Protein 5O46 (pdb70)

B-factor: mean 41.02, std 18.55, range [14.25, 198.41]

Structure (mmCIF, N/CA/C/O backbone):
data_5O46
#
_entry.id   5O46
#
_cell.length_a   39.033
_cell.length_b   76.929
_cell.length_c   92.122
_cell.angle_alpha   90.00
_cell.angle_beta   90.00
_cell.angle_gamma   90.00
#
_symmetry.space_group_name_H-M   'P 21 21 21'
#
loop_
_entity.id
_entity.type
_entity.pdbx_description
1 polymer Iristatin
2 non-polymer GLYCEROL
3 water water
#
loop_
_atom_site.group_PDB
_atom_site.id
_atom_site.type_symbol
_atom_site.label_atom_id
_atom_site.label_alt_id
_atom_site.label_comp_id
_atom_site.label_asym_id
_atom_site.label_entity_id
_atom_site.label_seq_id
_atom_site.pdbx_PDB_ins_code
_atom_site.Cartn_x
_atom_site.Cartn_y
_atom_site.Cartn_z
_atom_site.occupancy
_atom_site.B_iso_or_equiv
_atom_site.auth_seq_id
_atom_site.auth_comp_id
_atom_site.auth_asym_id
_atom_site.auth_atom_id
_atom_site.pdbx_PDB_model_num
ATOM 1 N N . PHE A 1 3 ? 5.921 33.892 14.298 1.00 92.28 1 PHE B N 1
ATOM 2 C CA . PHE A 1 3 ? 5.672 35.382 14.229 1.00 103.52 1 PHE B CA 1
ATOM 3 C C . PHE A 1 3 ? 5.920 36.053 15.604 1.00 110.37 1 PHE B C 1
ATOM 4 O O . PHE A 1 3 ? 5.237 35.702 16.568 1.00 114.75 1 PHE B O 1
ATOM 12 N N . PRO A 1 4 ? 6.835 37.033 15.710 1.00 113.66 2 PRO B N 1
ATOM 13 C CA . PRO A 1 4 ? 7.475 37.718 14.565 1.00 113.62 2 PRO B CA 1
ATOM 14 C C . PRO A 1 4 ? 8.570 36.930 13.828 1.00 99.55 2 PRO B C 1
ATOM 15 O O . PRO A 1 4 ? 9.088 37.426 12.807 1.00 100.73 2 PRO B O 1
ATOM 19 N N . GLY A 1 5 ? 8.886 35.723 14.302 1.00 87.75 3 GLY B N 1
ATOM 20 C CA . GLY A 1 5 ? 9.697 34.790 13.550 1.00 75.88 3 GLY B CA 1
ATOM 21 C C . GLY A 1 5 ? 9.371 34.690 12.067 1.00 72.44 3 GLY B C 1
ATOM 22 O O . GLY A 1 5 ? 8.254 34.956 11.644 1.00 78.16 3 GLY B O 1
ATOM 23 N N . VAL A 1 6 ? 10.362 34.321 11.273 1.00 65.00 4 VAL B N 1
ATOM 24 C CA . VAL A 1 6 ? 10.134 34.095 9.868 1.00 61.92 4 VAL B CA 1
ATOM 25 C C . VAL A 1 6 ? 10.621 32.730 9.527 1.00 51.56 4 VAL B C 1
ATOM 26 O O . VAL A 1 6 ? 11.676 32.310 9.972 1.00 48.36 4 VAL B O 1
ATOM 30 N N . TRP A 1 7 ? 9.849 32.032 8.725 1.00 48.35 5 TRP B N 1
ATOM 31 C CA . TRP A 1 7 ? 10.276 30.759 8.215 1.00 41.04 5 TRP B CA 1
ATOM 32 C C . TRP A 1 7 ? 10.892 30.999 6.858 1.00 39.46 5 TRP B C 1
ATOM 33 O O . TRP A 1 7 ? 10.348 31.768 6.101 1.00 44.64 5 TRP B O 1
ATOM 44 N N . ARG A 1 8 ? 12.007 30.339 6.557 1.00 34.33 6 ARG B N 1
ATOM 45 C CA A ARG A 1 8 ? 12.603 30.401 5.233 0.50 33.63 6 ARG B CA 1
ATOM 46 C CA B ARG A 1 8 ? 12.657 30.405 5.240 0.50 33.70 6 ARG B CA 1
ATOM 47 C C . ARG A 1 8 ? 12.485 29.055 4.594 1.00 30.74 6 ARG B C 1
ATOM 48 O O . ARG A 1 8 ? 12.769 28.080 5.235 1.00 28.24 6 ARG B O 1
ATOM 63 N N . LYS A 1 9 ? 12.072 29.026 3.332 1.00 31.89 7 LYS B N 1
ATOM 64 C CA A LYS A 1 9 ? 11.859 27.782 2.591 0.50 31.63 7 LYS B CA 1
ATOM 65 C CA B LYS A 1 9 ? 11.852 27.755 2.672 0.50 31.68 7 LYS B CA 1
ATOM 66 C C . LYS A 1 9 ? 13.208 27.160 2.181 1.00 30.23 7 LYS B C 1
ATOM 67 O O . LYS A 1 9 ? 14.079 27.882 1.721 1.00 31.30 7 LYS B O 1
ATOM 78 N N . HIS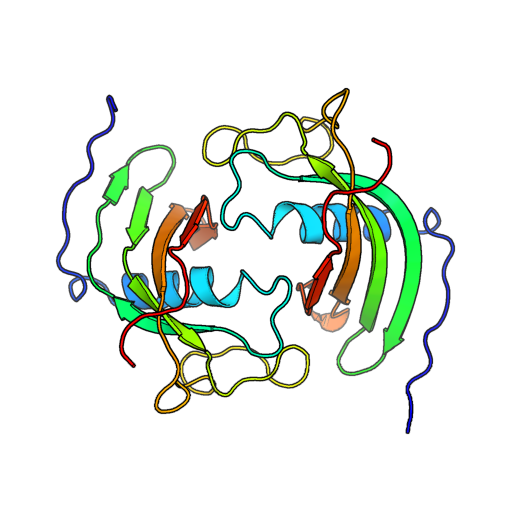 A 1 10 ? 13.358 25.850 2.284 1.00 29.16 8 HIS B N 1
ATOM 79 C CA . HIS A 1 10 ? 14.521 25.170 1.744 1.00 30.68 8 HIS B CA 1
ATOM 80 C C . HIS A 1 10 ? 14.101 24.033 0.868 1.00 33.64 8 HIS B C 1
ATOM 81 O O . HIS A 1 10 ? 13.100 23.387 1.089 1.00 35.52 8 HIS B O 1
ATOM 88 N N . HIS A 1 11 ? 14.933 23.747 -0.110 1.00 31.79 9 HIS B N 1
ATOM 89 C CA . HIS A 1 11 ? 14.692 22.636 -0.993 1.00 30.79 9 HIS B CA 1
ATOM 90 C C . HIS A 1 11 ? 14.916 21.375 -0.160 1.00 30.60 9 HIS B C 1
ATOM 91 O O . HIS A 1 11 ? 15.920 21.243 0.503 1.00 30.07 9 HIS B O 1
ATOM 98 N N . PRO A 1 12 ? 13.971 20.458 -0.177 1.00 31.67 10 PRO B N 1
ATOM 99 C CA . PRO A 1 12 ? 14.121 19.244 0.732 1.00 32.17 10 PRO B CA 1
ATOM 100 C C . PRO A 1 12 ? 15.350 18.345 0.464 1.00 32.65 10 PRO B C 1
ATOM 101 O O . PRO A 1 12 ? 15.716 17.565 1.330 1.00 33.32 10 PRO B O 1
ATOM 105 N N . ASP A 1 13 ? 16.008 18.478 -0.700 1.00 33.76 11 ASP B N 1
ATOM 106 C CA . ASP A 1 13 ? 17.246 17.757 -1.023 1.00 35.59 11 ASP B CA 1
ATOM 107 C C . ASP A 1 13 ? 18.538 18.526 -0.766 1.00 35.05 11 ASP B C 1
ATOM 108 O O . ASP A 1 13 ? 19.614 18.005 -1.026 1.00 36.32 11 ASP B O 1
ATOM 113 N N . VAL A 1 14 ? 18.441 19.766 -0.260 1.00 33.59 12 VAL B N 1
ATOM 114 C CA . VAL A 1 14 ? 19.641 20.529 0.159 1.00 35.25 12 VAL B CA 1
ATOM 115 C C . VAL A 1 14 ? 20.529 19.814 1.203 1.00 37.17 12 VAL B C 1
ATOM 116 O O . VAL A 1 14 ? 21.745 19.907 1.127 1.00 40.25 12 VAL B O 1
ATOM 120 N N . ASP A 1 15 ? 19.934 19.136 2.164 1.00 35.47 13 ASP B N 1
ATOM 121 C CA . ASP A 1 15 ? 20.645 18.596 3.311 1.00 37.25 13 ASP B CA 1
ATOM 122 C C . ASP A 1 15 ? 20.100 17.187 3.588 1.00 36.11 13 ASP B C 1
ATOM 123 O O . ASP A 1 15 ? 18.898 17.029 3.840 1.00 35.14 13 ASP B O 1
ATOM 128 N N . PRO A 1 16 ? 20.940 16.169 3.534 1.00 38.32 14 PRO B N 1
ATOM 129 C CA . PRO A 1 16 ? 20.422 14.839 3.896 1.00 38.05 14 PRO B CA 1
ATOM 130 C C . PRO A 1 16 ? 19.854 14.740 5.305 1.00 35.66 14 PRO B C 1
ATOM 131 O O . PRO A 1 16 ? 19.115 13.767 5.584 1.00 35.14 14 PRO B O 1
ATOM 135 N N . ARG A 1 17 ? 20.225 15.669 6.199 1.00 35.03 15 ARG B N 1
ATOM 136 C CA . ARG A 1 17 ? 19.730 15.643 7.577 1.00 34.08 15 ARG B CA 1
ATOM 137 C C . ARG A 1 17 ? 18.251 15.862 7.657 1.00 31.55 15 ARG B C 1
ATOM 138 O O . ARG A 1 17 ? 17.586 15.420 8.620 1.00 31.06 15 ARG B O 1
ATOM 146 N N . TYR A 1 18 ? 17.684 16.587 6.694 1.00 30.06 16 TYR B N 1
ATOM 147 C CA . TYR A 1 18 ? 16.244 16.851 6.776 1.00 29.14 16 TYR B CA 1
ATOM 148 C C . TYR A 1 18 ? 15.453 15.529 6.799 1.00 29.12 16 TYR B C 1
ATOM 149 O O . TYR A 1 18 ? 14.455 15.398 7.543 1.00 28.67 16 TYR B O 1
ATOM 158 N N . LYS A 1 19 ? 15.845 14.593 5.948 1.00 30.02 17 LYS B N 1
ATOM 159 C CA . LYS A 1 19 ? 15.216 13.267 5.970 1.00 32.88 17 LYS B CA 1
ATOM 160 C C . LYS A 1 19 ? 15.546 12.449 7.224 1.00 32.98 17 LYS B C 1
ATOM 161 O O . LYS A 1 19 ? 14.683 11.739 7.701 1.00 33.43 17 LYS B O 1
ATOM 167 N N . GLU A 1 20 ? 16.768 12.587 7.755 1.00 31.87 18 GLU B N 1
ATOM 168 C CA . GLU A 1 20 ? 17.114 11.934 9.021 1.00 32.80 18 GLU B CA 1
ATOM 169 C C . GLU A 1 20 ? 16.226 12.509 10.120 1.00 30.44 18 GLU B C 1
ATOM 170 O O . GLU A 1 20 ? 15.740 11.779 10.950 1.00 29.47 18 GLU B O 1
ATOM 176 N N . TRP A 1 21 ? 16.068 13.828 10.135 1.00 29.85 19 TRP B N 1
ATOM 177 C CA . TRP A 1 21 ? 15.186 14.463 11.105 1.00 28.57 19 TRP B CA 1
ATOM 178 C C . TRP A 1 21 ? 13.707 14.012 10.959 1.00 26.32 19 TRP B C 1
ATOM 179 O O . TRP A 1 21 ? 13.028 13.855 11.973 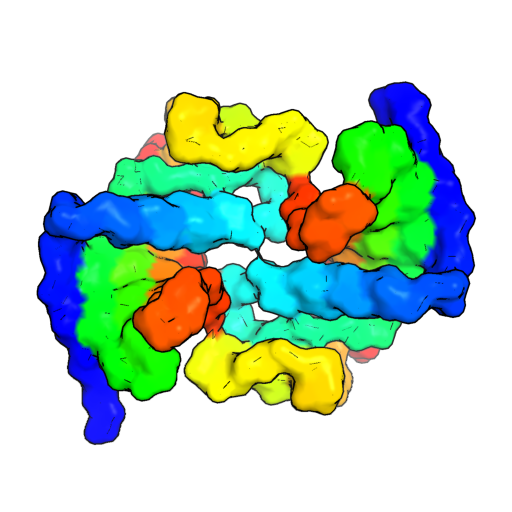1.00 25.23 19 TRP B O 1
ATOM 190 N N . ALA A 1 22 ? 13.243 13.791 9.726 1.00 25.77 20 ALA B N 1
ATOM 191 C CA . ALA A 1 22 ? 11.893 13.327 9.467 1.00 24.66 20 ALA B CA 1
ATOM 192 C C . ALA A 1 22 ? 11.686 11.937 10.062 1.00 24.39 20 ALA B C 1
ATOM 193 O O . ALA A 1 22 ? 10.697 11.717 10.763 1.00 23.59 20 ALA B O 1
ATOM 195 N N . HIS A 1 23 ? 12.616 11.048 9.781 1.00 25.00 21 HIS B N 1
ATOM 196 C CA . HIS A 1 23 ? 12.598 9.683 10.339 1.00 25.82 21 HIS B CA 1
ATOM 197 C C . HIS A 1 23 ? 12.639 9.702 11.894 1.00 26.24 21 HIS B C 1
ATOM 198 O O . HIS A 1 23 ? 11.903 8.979 12.508 1.00 25.46 21 HIS B O 1
ATOM 205 N N . PHE A 1 24 ? 13.454 10.582 12.480 1.00 27.38 22 PHE B N 1
ATOM 206 C CA . PHE A 1 24 ? 13.503 10.768 13.919 1.00 28.60 22 PHE B CA 1
ATOM 207 C C . PHE A 1 24 ? 12.109 11.131 14.459 1.00 27.40 22 PHE B C 1
ATOM 208 O O . PHE A 1 24 ? 11.615 10.494 15.401 1.00 26.64 22 PHE B O 1
ATOM 216 N N . ALA A 1 25 ? 11.507 12.157 13.857 1.00 25.87 23 ALA B N 1
ATOM 217 C CA . ALA A 1 25 ? 10.211 12.645 14.323 1.00 25.71 23 ALA B CA 1
ATOM 218 C C . ALA A 1 25 ? 9.126 11.588 14.187 1.00 24.90 23 ALA B C 1
ATOM 219 O O . ALA A 1 25 ? 8.373 11.288 15.149 1.00 26.38 23 ALA B O 1
ATOM 221 N N . ILE A 1 26 ? 9.078 10.957 13.027 1.00 23.76 24 ILE B N 1
ATOM 222 C CA . ILE A 1 26 ? 8.024 9.996 12.739 1.00 23.34 24 ILE B CA 1
ATOM 223 C C . ILE A 1 26 ? 8.132 8.779 13.642 1.00 23.33 24 ILE B C 1
ATOM 224 O O . ILE A 1 26 ? 7.118 8.332 14.252 1.00 24.22 24 ILE B O 1
ATOM 229 N N . SER A 1 27 ? 9.350 8.257 13.770 1.00 23.70 25 SER B N 1
ATOM 230 C CA . SER A 1 27 ? 9.593 7.059 14.551 1.00 24.34 25 SER B CA 1
ATOM 231 C C . SER A 1 27 ? 9.435 7.278 16.063 1.00 25.23 25 SER B C 1
ATOM 232 O O . SER A 1 27 ? 9.154 6.337 16.777 1.00 25.82 25 SER B O 1
ATOM 235 N N . SER A 1 28 ? 9.563 8.506 16.537 1.00 24.99 26 SER B N 1
ATOM 236 C CA . SER A 1 28 ? 9.414 8.789 17.985 1.00 25.24 26 SER B CA 1
ATOM 237 C C . SER A 1 28 ? 7.982 8.690 18.496 1.00 24.33 26 SER B C 1
ATOM 238 O O . SER A 1 28 ? 7.784 8.539 19.684 1.00 23.88 26 SER B O 1
ATOM 241 N N . GLN A 1 29 ? 6.981 8.813 17.595 1.00 23.71 27 GLN B N 1
ATOM 242 C CA . GLN A 1 29 ? 5.564 8.902 18.012 1.00 23.95 27 GLN B CA 1
ATOM 243 C C . GLN A 1 29 ? 4.979 7.505 17.764 1.00 24.56 27 GLN B C 1
ATOM 244 O O . GLN A 1 29 ? 4.692 7.117 16.610 1.00 23.71 27 GLN B O 1
ATOM 250 N N . VAL A 1 30 ? 4.886 6.781 18.884 1.00 24.60 28 VAL B N 1
ATOM 251 C CA . VAL A 1 30 ? 4.564 5.351 18.898 1.00 25.69 28 VAL B CA 1
ATOM 252 C C . VAL A 1 30 ? 3.204 5.084 19.498 1.00 26.55 28 VAL B C 1
ATOM 253 O O . VAL A 1 30 ? 2.760 3.961 19.409 1.00 28.26 28 VAL B O 1
ATOM 257 N N . GLU A 1 31 ? 2.531 6.124 20.038 1.00 27.50 29 GLU B N 1
ATOM 258 C CA . GLU A 1 31 ? 1.329 5.950 20.809 1.00 29.88 29 GLU B CA 1
ATOM 259 C C . GLU A 1 31 ? 0.253 5.202 20.017 1.00 29.97 29 GLU B C 1
ATOM 260 O O . GLU A 1 31 ? -0.110 5.614 18.889 1.00 29.46 29 GLU B O 1
ATOM 266 N N . ASN A 1 32 ? -0.285 4.161 20.632 1.00 30.90 30 ASN B N 1
ATOM 267 C CA . ASN A 1 32 ? -1.442 3.412 20.080 1.00 32.89 30 ASN B CA 1
ATOM 268 C C . ASN A 1 32 ? -1.231 2.843 18.655 1.00 32.67 30 ASN B C 1
ATOM 269 O O . ASN A 1 32 ? -2.161 2.693 17.879 1.00 35.40 30 ASN B O 1
ATOM 274 N N . ARG A 1 33 ? -0.017 2.476 18.318 1.00 30.12 31 ARG B N 1
ATOM 275 C CA . ARG A 1 33 ? 0.272 1.885 17.006 1.00 29.31 31 ARG B CA 1
ATOM 276 C C . ARG A 1 33 ? 0.740 0.467 17.266 1.00 29.60 31 ARG B C 1
ATOM 277 O O . ARG A 1 33 ? 1.315 0.225 18.341 1.00 29.59 31 ARG B O 1
ATOM 285 N N . THR A 1 34 ? 0.529 -0.439 16.301 1.00 28.95 32 THR B N 1
ATOM 286 C CA . THR A 1 34 ? 1.188 -1.743 16.321 1.00 29.68 32 THR B CA 1
ATOM 287 C C . THR A 1 34 ? 2.527 -1.679 15.574 1.00 28.45 32 THR B C 1
ATOM 288 O O . THR A 1 34 ? 3.475 -2.274 16.027 1.00 29.26 32 THR B O 1
ATOM 292 N N . ASN A 1 35 ? 2.605 -0.887 14.481 1.00 27.05 33 ASN B N 1
ATOM 293 C CA . ASN A 1 35 ? 3.802 -0.725 13.660 1.00 25.39 33 ASN B CA 1
ATOM 294 C C . ASN A 1 35 ? 4.269 0.699 13.688 1.00 24.24 33 ASN B C 1
ATOM 295 O O . ASN A 1 35 ? 3.434 1.648 13.793 1.00 23.56 33 ASN B O 1
ATOM 300 N N . PHE A 1 36 ? 5.581 0.883 13.582 1.00 23.62 34 PHE B N 1
ATOM 301 C CA . PHE A 1 36 ? 6.088 2.223 13.422 1.00 23.80 34 PHE B CA 1
ATOM 302 C C . PHE A 1 36 ? 5.508 2.776 12.123 1.00 23.16 34 PHE B C 1
ATOM 303 O O . PHE A 1 36 ? 5.392 2.052 11.132 1.00 23.59 34 PHE B O 1
ATOM 311 N N . ASP A 1 37 ? 5.272 4.069 12.094 1.00 22.52 35 ASP B N 1
ATOM 312 C CA . ASP A 1 37 ? 5.183 4.782 10.866 1.00 22.49 35 ASP B CA 1
ATOM 313 C C . ASP A 1 37 ? 6.584 5.047 10.285 1.00 22.94 35 ASP B C 1
ATOM 314 O O . ASP A 1 37 ? 7.619 4.949 10.993 1.00 22.67 35 ASP B O 1
ATOM 319 N N . THR A 1 38 ? 6.614 5.407 8.991 1.00 23.56 36 THR B N 1
ATOM 320 C CA . THR A 1 38 ? 7.854 5.822 8.321 1.00 23.67 36 THR B CA 1
ATOM 321 C C . THR A 1 38 ? 7.554 6.929 7.319 1.00 24.10 36 THR B C 1
ATOM 322 O O . THR A 1 38 ? 6.382 7.301 7.116 1.00 24.18 36 THR B O 1
ATOM 326 N N . LEU A 1 39 ? 8.626 7.510 6.758 1.00 23.71 37 LEU B N 1
ATOM 327 C CA . LEU A 1 39 ? 8.511 8.622 5.853 1.00 23.80 37 LEU B CA 1
ATOM 328 C C . LEU A 1 39 ? 8.100 8.105 4.492 1.00 24.68 37 LEU B C 1
ATOM 329 O O . LEU A 1 39 ? 8.791 7.225 3.909 1.00 25.55 37 LEU B O 1
ATOM 334 N N . MET A 1 40 ? 7.017 8.621 3.955 1.00 24.56 38 MET B N 1
ATOM 335 C CA . MET A 1 40 ? 6.690 8.343 2.566 1.00 26.65 38 MET B CA 1
ATOM 336 C C . MET A 1 40 ? 7.326 9.391 1.666 1.00 27.51 38 MET B C 1
ATOM 337 O O . MET A 1 40 ? 7.994 9.042 0.721 1.00 27.31 38 MET B O 1
ATOM 342 N N . THR A 1 41 ? 7.072 10.678 1.914 1.00 24.86 39 THR B N 1
ATOM 343 C CA . THR A 1 41 ? 7.621 11.735 1.099 1.00 26.47 39 THR B CA 1
ATOM 344 C C . THR A 1 41 ? 7.860 12.945 1.950 1.00 24.94 39 THR B C 1
ATOM 345 O O . THR A 1 41 ? 6.936 13.362 2.661 1.00 24.33 39 THR B O 1
ATOM 349 N N . LEU A 1 42 ? 9.067 13.526 1.901 1.00 24.93 40 LEU B N 1
ATOM 350 C CA . LEU A 1 42 ? 9.309 14.799 2.520 1.00 24.95 40 LEU B CA 1
ATOM 351 C C . LEU A 1 42 ? 8.901 15.872 1.535 1.00 26.33 40 LEU B C 1
ATOM 352 O O . LEU A 1 42 ? 9.526 16.021 0.492 1.00 26.93 40 LEU B O 1
ATOM 357 N N . ILE A 1 43 ? 7.839 16.595 1.845 1.00 25.78 41 ILE B N 1
ATOM 358 C CA . ILE A 1 43 ? 7.253 17.544 0.918 1.00 27.73 41 ILE B CA 1
ATOM 359 C C . ILE A 1 43 ? 7.954 18.910 0.962 1.00 27.95 41 ILE B C 1
ATOM 360 O O . ILE A 1 43 ? 8.247 19.563 -0.124 1.00 32.46 41 ILE B O 1
ATOM 365 N N . SER A 1 44 ? 8.191 19.412 2.146 1.00 26.08 42 SER B N 1
ATOM 366 C CA . SER A 1 44 ? 8.786 20.733 2.257 1.00 27.24 42 SER B CA 1
ATOM 367 C C . SER A 1 44 ? 9.523 20.872 3.558 1.00 25.82 42 SER B C 1
ATOM 368 O O . SER A 1 44 ? 9.254 20.114 4.524 1.00 23.98 42 SER B O 1
ATOM 371 N N . VAL A 1 45 ? 10.399 21.875 3.594 1.00 25.77 43 VAL B N 1
ATOM 372 C CA . VAL A 1 45 ? 11.254 22.170 4.729 1.00 25.83 43 VAL B CA 1
ATOM 373 C C . VAL A 1 45 ? 11.411 23.656 4.866 1.00 26.49 43 VAL B C 1
ATOM 374 O O . VAL A 1 45 ? 11.640 24.357 3.870 1.00 27.46 43 VAL B O 1
ATOM 378 N N . GLU A 1 46 ? 11.184 24.142 6.072 1.00 25.85 44 GLU B N 1
ATOM 379 C CA A GLU A 1 46 ? 11.308 25.552 6.375 0.50 27.17 44 GLU B CA 1
ATOM 380 C CA B GLU A 1 46 ? 11.306 25.549 6.374 0.50 27.13 44 GLU B CA 1
ATOM 381 C C . GLU A 1 46 ? 12.148 25.638 7.627 1.00 27.21 44 GLU B C 1
ATOM 382 O O . GLU A 1 46 ? 12.127 24.728 8.440 1.00 26.16 44 GLU B O 1
ATOM 393 N N . SER A 1 47 ? 12.897 26.723 7.775 1.00 28.25 45 SER B N 1
ATOM 394 C CA . SER A 1 47 ? 13.690 26.876 8.945 1.00 28.61 45 SER B CA 1
ATOM 395 C C . SER A 1 47 ? 13.575 28.267 9.552 1.00 30.48 45 SER B C 1
ATOM 396 O O . SER A 1 47 ? 13.234 29.254 8.882 1.00 30.36 45 SER B O 1
ATOM 399 N N . GLN A 1 48 ? 13.909 28.321 10.825 1.00 31.30 46 GLN B N 1
ATOM 400 C CA . GLN A 1 48 ? 13.875 29.542 11.576 1.00 34.12 46 GLN B CA 1
ATOM 401 C C . GLN A 1 48 ? 14.892 29.465 12.714 1.00 34.29 46 GLN B C 1
ATOM 402 O O . GLN A 1 48 ? 14.943 28.488 13.443 1.00 33.68 46 GLN B O 1
ATOM 408 N N . VAL A 1 49 ? 15.668 30.510 12.880 1.00 36.03 47 VAL B N 1
ATOM 409 C CA . VAL A 1 49 ? 16.642 30.560 13.963 1.00 38.19 47 VAL B CA 1
ATOM 410 C C . VAL A 1 49 ? 15.970 31.143 15.208 1.00 40.44 47 VAL B C 1
ATOM 411 O O . VAL A 1 49 ? 15.462 32.251 15.145 1.00 40.41 47 VAL B O 1
ATOM 415 N N . ILE A 1 50 ? 16.031 30.394 16.320 1.00 42.27 48 ILE B N 1
ATOM 416 C CA . ILE A 1 50 ? 15.798 30.919 17.675 1.00 47.03 48 ILE B CA 1
ATOM 417 C C . ILE A 1 50 ? 16.975 30.518 18.631 1.00 48.71 48 ILE B C 1
ATOM 418 O O . ILE A 1 50 ? 18.066 31.100 18.580 1.00 50.18 48 ILE B O 1
ATOM 423 N N . ALA A 1 51 ? 16.768 29.527 19.488 1.00 50.28 49 ALA B N 1
ATOM 424 C CA . ALA A 1 51 ? 17.854 28.887 20.220 1.00 51.25 49 ALA B CA 1
ATOM 425 C C . ALA A 1 51 ? 18.046 27.575 19.455 1.00 47.81 49 ALA B C 1
ATOM 426 O O . ALA A 1 51 ? 17.211 26.631 19.536 1.00 48.80 49 ALA B O 1
ATOM 428 N N . GLY A 1 52 ? 19.142 27.538 18.705 1.00 44.96 50 GLY B N 1
ATOM 429 C CA . GLY A 1 52 ? 19.352 26.551 17.680 1.00 41.92 50 GLY B CA 1
ATOM 430 C C . GLY A 1 52 ? 18.480 26.914 16.496 1.00 38.62 50 GLY B C 1
ATOM 431 O O . GLY A 1 52 ? 18.036 28.078 16.367 1.00 38.25 50 GLY B O 1
ATOM 432 N N . VAL A 1 53 ? 18.283 25.939 15.618 1.00 35.88 51 VAL B N 1
ATOM 433 C CA . VAL A 1 53 ? 17.529 26.106 14.415 1.00 34.06 51 VAL B CA 1
ATOM 434 C C . VAL A 1 53 ? 16.293 25.195 14.503 1.00 33.01 51 VAL B C 1
ATOM 435 O O . VAL A 1 53 ? 16.428 24.012 14.752 1.00 33.65 51 VAL B O 1
ATOM 439 N N . ASP A 1 54 ? 15.109 25.758 14.314 1.00 32.05 52 ASP B N 1
ATOM 440 C CA . ASP A 1 54 ? 13.887 25.001 14.160 1.00 31.14 52 ASP B CA 1
ATOM 441 C C . ASP A 1 54 ? 13.654 24.626 12.700 1.00 29.47 52 ASP B C 1
ATOM 442 O O . ASP A 1 54 ? 13.711 25.496 11.851 1.00 28.70 52 ASP B O 1
ATOM 447 N N . TYR A 1 55 ? 13.456 23.325 12.396 1.00 28.66 53 TYR B N 1
ATOM 448 C CA . TYR A 1 55 ? 13.137 22.866 11.063 1.00 28.29 53 TYR B CA 1
ATOM 449 C C . TYR A 1 55 ? 11.683 22.380 11.044 1.00 28.01 53 TYR B C 1
ATOM 450 O O . TYR A 1 55 ? 11.295 21.544 11.872 1.00 27.49 53 TYR B O 1
ATOM 459 N N . LYS A 1 56 ? 10.864 22.957 10.169 1.00 27.36 54 LYS B N 1
ATOM 460 C CA . LYS A 1 56 ? 9.483 22.550 10.001 1.00 27.65 54 LYS B CA 1
ATOM 461 C C . LYS A 1 56 ? 9.409 21.669 8.774 1.00 26.33 54 LYS B C 1
ATOM 462 O O . LYS A 1 56 ? 9.629 22.129 7.670 1.00 25.24 54 LYS B O 1
ATOM 468 N N . LEU A 1 57 ? 9.061 20.400 9.002 1.00 24.29 55 LEU B N 1
ATOM 469 C CA . LEU A 1 57 ? 9.084 19.353 8.037 1.00 24.27 55 LEU B CA 1
ATOM 470 C C . LEU A 1 57 ? 7.642 18.923 7.752 1.00 24.28 55 LEU B C 1
ATOM 471 O O . LEU A 1 57 ? 6.948 18.521 8.660 1.00 23.91 55 LEU B O 1
ATOM 476 N N . LYS A 1 58 ? 7.194 19.091 6.521 1.00 24.83 56 LYS B N 1
ATOM 477 C CA A LYS A 1 58 ? 5.843 18.650 6.116 0.50 25.28 56 LYS B CA 1
ATOM 478 C CA B LYS A 1 58 ? 5.854 18.687 6.084 0.50 25.10 56 LYS B CA 1
ATOM 479 C C . LYS A 1 58 ? 6.036 17.408 5.267 1.00 24.99 56 LYS B C 1
ATOM 480 O O . LYS A 1 58 ? 6.874 17.394 4.313 1.00 25.81 56 LYS B O 1
ATOM 491 N N . MET A 1 59 ? 5.307 16.352 5.638 1.00 24.28 57 MET B N 1
ATOM 492 C CA . MET A 1 59 ? 5.558 15.033 5.169 1.00 24.53 57 MET B CA 1
ATOM 493 C C . MET A 1 59 ? 4.333 14.221 4.954 1.00 23.61 57 MET B C 1
ATOM 494 O O . MET A 1 59 ? 3.391 14.362 5.702 1.00 24.77 57 MET B O 1
ATOM 499 N N . LYS A 1 60 ? 4.386 13.317 3.994 1.00 23.30 58 LYS B N 1
ATOM 500 C CA . LYS A 1 60 ? 3.508 12.183 3.919 1.00 23.97 58 LYS B CA 1
ATOM 501 C C . LYS A 1 60 ? 4.105 11.062 4.773 1.00 22.74 58 LYS B C 1
ATOM 502 O O . LYS A 1 60 ? 5.280 10.724 4.650 1.00 21.94 58 LYS B O 1
ATOM 508 N N . VAL A 1 61 ? 3.284 10.522 5.643 1.00 22.86 59 VAL B N 1
ATOM 509 C CA . VAL A 1 61 ? 3.647 9.547 6.662 1.00 22.54 59 VAL B CA 1
ATOM 510 C C . VAL A 1 61 ? 2.692 8.364 6.555 1.00 21.78 59 VAL B C 1
ATOM 511 O O . VAL A 1 61 ? 1.483 8.521 6.393 1.00 22.37 59 VAL B O 1
ATOM 515 N N . ALA A 1 62 ? 3.232 7.162 6.626 1.00 21.85 60 ALA B N 1
ATOM 516 C CA . ALA A 1 62 ? 2.366 5.982 6.570 1.00 21.48 60 ALA B CA 1
ATOM 517 C C . ALA A 1 62 ? 3.026 4.852 7.290 1.00 22.26 60 ALA B C 1
ATOM 518 O O . ALA A 1 62 ? 4.187 4.929 7.636 1.00 22.27 60 ALA B O 1
ATOM 520 N N . GLU A 1 63 ? 2.276 3.768 7.476 1.00 22.97 61 GLU B N 1
ATOM 521 C CA . GLU A 1 63 ? 2.697 2.606 8.262 1.00 23.71 61 GLU B CA 1
ATOM 522 C C . GLU A 1 63 ? 3.875 1.837 7.608 1.00 24.00 61 GLU B C 1
ATOM 523 O O . GLU A 1 63 ? 3.846 1.565 6.425 1.00 24.26 61 GLU B O 1
ATOM 529 N N . SER A 1 64 ? 4.875 1.510 8.387 1.00 30.18 62 SER B N 1
ATOM 530 C CA . SER A 1 64 ? 5.994 0.720 7.938 1.00 30.66 62 SER B CA 1
ATOM 531 C C . SER A 1 64 ? 5.728 -0.767 8.224 1.00 30.87 62 SER B C 1
ATOM 532 O O . SER A 1 64 ? 4.778 -1.157 8.923 1.00 30.49 62 SER B O 1
ATOM 535 N N . THR A 1 65 ? 6.642 -1.554 7.748 1.00 32.35 63 THR B N 1
ATOM 536 C CA . THR A 1 65 ? 6.634 -3.002 7.998 1.00 33.64 63 THR B CA 1
ATOM 537 C C . THR A 1 65 ? 7.214 -3.359 9.383 1.00 33.34 63 THR B C 1
ATOM 538 O O . THR A 1 65 ? 7.344 -4.537 9.693 1.00 34.32 63 THR B O 1
ATOM 542 N N . CYS A 1 66 ? 7.633 -2.369 10.190 1.00 32.39 64 CYS B N 1
ATOM 543 C CA . CYS A 1 66 ? 8.320 -2.667 11.437 1.00 33.27 64 CYS B CA 1
ATOM 544 C C . CYS A 1 66 ? 7.289 -2.675 12.594 1.00 32.09 64 CYS B C 1
ATOM 545 O O . CYS A 1 66 ? 6.539 -1.720 12.778 1.00 30.75 64 CYS B O 1
ATOM 548 N N . VAL A 1 67 ? 7.307 -3.754 13.386 1.00 32.67 65 VAL B N 1
ATOM 549 C CA . VAL A 1 67 ? 6.381 -3.948 14.509 1.00 32.76 65 VAL B CA 1
ATOM 550 C C . VAL A 1 67 ? 6.971 -3.426 15.816 1.00 33.73 65 VAL B C 1
ATOM 551 O O . VAL A 1 67 ? 7.982 -3.923 16.278 1.00 35.24 65 VAL B O 1
ATOM 555 N N . ILE A 1 68 ? 6.278 -2.501 16.475 1.00 33.52 66 ILE B N 1
ATOM 556 C CA . ILE A 1 68 ? 6.739 -1.937 17.719 1.00 35.38 66 ILE B CA 1
ATOM 557 C C . ILE A 1 68 ? 6.923 -3.052 18.778 1.00 38.33 66 ILE B C 1
ATOM 558 O O . ILE A 1 68 ? 6.054 -3.904 18.956 1.00 38.40 66 ILE B O 1
ATOM 563 N N . GLY A 1 69 ? 8.112 -3.072 19.379 1.00 40.63 67 GLY B N 1
ATOM 564 C CA . GLY A 1 69 ? 8.473 -4.030 20.373 1.00 44.01 67 GLY B CA 1
ATOM 565 C C . GLY A 1 69 ? 9.075 -5.301 19.834 1.00 45.10 67 GLY B C 1
ATOM 566 O O . GLY A 1 69 ? 9.480 -6.147 20.602 1.00 48.00 67 GLY B O 1
ATOM 567 N N . VAL A 1 70 ? 9.119 -5.443 18.527 1.00 43.41 68 VAL B N 1
ATOM 568 C CA . VAL A 1 70 ? 9.810 -6.544 17.890 1.00 45.02 68 VAL B CA 1
ATOM 569 C C . VAL A 1 70 ? 11.033 -6.073 17.133 1.00 44.78 68 VAL B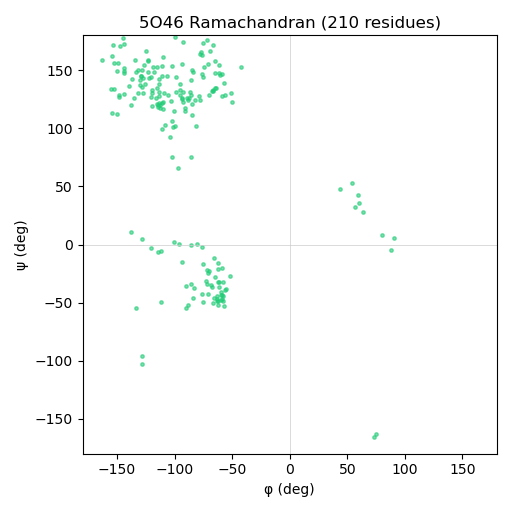 C 1
ATOM 570 O O . VAL A 1 70 ? 12.095 -6.644 17.273 1.00 46.91 68 VAL B O 1
ATOM 574 N N . ASP A 1 71 ? 10.847 -5.046 16.321 1.00 42.23 69 ASP B N 1
ATOM 575 C CA . ASP A 1 71 ? 11.871 -4.534 15.426 1.00 42.12 69 ASP B CA 1
ATOM 576 C C . ASP A 1 71 ? 12.324 -3.188 15.975 1.00 41.60 69 ASP B C 1
ATOM 577 O O . ASP A 1 71 ? 11.473 -2.370 16.399 1.00 40.36 69 ASP B O 1
ATOM 582 N N A SER A 1 72 ? 13.631 -2.941 15.960 0.50 42.65 70 SER B N 1
ATOM 583 N N B SER A 1 72 ? 13.628 -2.922 15.994 0.50 42.83 70 SER B N 1
ATOM 584 C CA A SER A 1 72 ? 14.132 -1.579 16.204 0.50 42.14 70 SER B CA 1
ATOM 585 C CA B SER A 1 72 ? 14.079 -1.545 16.295 0.50 42.38 70 SER B CA 1
ATOM 586 C C A SER A 1 72 ? 13.842 -0.740 14.967 0.50 39.51 70 SER B C 1
ATOM 587 C C B SER A 1 72 ? 13.999 -0.726 15.009 0.50 39.89 70 SER B C 1
ATOM 588 O O A SER A 1 72 ? 13.730 -1.272 13.856 0.50 38.72 70 SER B O 1
ATOM 589 O O B SER A 1 72 ? 14.240 -1.264 13.909 0.50 39.62 70 SER B O 1
ATOM 594 N N . TYR A 1 73 ? 13.676 0.563 15.146 1.00 38.48 71 TYR B N 1
ATOM 595 C CA . TYR A 1 73 ? 13.449 1.420 13.987 1.00 36.64 71 TYR B CA 1
ATOM 596 C C . TYR A 1 73 ? 14.731 1.810 13.280 1.00 37.84 71 TYR B C 1
ATOM 597 O O . TYR A 1 73 ? 15.647 2.314 13.906 1.00 38.86 71 TYR B O 1
ATOM 606 N N . SER A 1 74 ? 14.764 1.587 11.971 1.00 38.30 72 SER B N 1
ATOM 607 C CA . SER A 1 74 ? 15.764 2.183 11.083 1.00 39.88 72 SER B CA 1
ATOM 608 C C . SER A 1 74 ? 15.101 2.489 9.766 1.00 39.70 72 SER B C 1
ATOM 609 O O . SER A 1 74 ? 14.159 1.801 9.362 1.00 38.91 72 SER B O 1
ATOM 612 N N . LYS A 1 75 ? 15.561 3.557 9.103 1.00 35.89 73 LYS B N 1
ATOM 613 C CA A LYS A 1 75 ? 15.079 3.884 7.749 0.50 37.22 73 LYS B CA 1
ATOM 614 C CA B LYS A 1 75 ? 15.114 3.899 7.733 0.50 37.18 73 LYS B CA 1
ATOM 615 C C . LYS A 1 75 ? 15.290 2.711 6.759 1.00 40.52 73 LYS B C 1
ATOM 616 O O . LYS A 1 75 ? 14.411 2.415 5.950 1.00 40.74 73 LYS B O 1
ATOM 627 N N . GLU A 1 76 ? 16.393 2.007 6.888 1.00 44.57 74 GLU B N 1
ATOM 628 C CA . GLU A 1 76 ? 16.721 0.881 6.007 1.00 50.21 74 GLU B CA 1
ATOM 629 C C . GLU A 1 76 ? 15.813 -0.351 6.265 1.00 47.73 74 GLU B C 1
ATOM 630 O O . GLU A 1 76 ? 15.369 -1.014 5.334 1.00 50.94 74 GLU B O 1
ATOM 636 N N . ARG A 1 77 ? 15.556 -0.670 7.519 1.00 43.76 75 ARG B N 1
ATOM 637 C CA . ARG A 1 77 ? 14.678 -1.803 7.846 1.00 43.63 75 ARG B CA 1
ATOM 638 C C . ARG A 1 77 ? 13.169 -1.565 7.669 1.00 38.50 75 ARG B C 1
ATOM 639 O O . ARG A 1 77 ? 12.433 -2.453 7.216 1.00 38.76 75 ARG B O 1
ATOM 647 N N . CYS A 1 78 ? 12.733 -0.387 8.103 1.00 34.42 76 CYS B N 1
ATOM 648 C CA . CYS A 1 78 ? 11.348 -0.046 8.233 1.00 32.34 76 CYS B CA 1
ATOM 649 C C . CYS A 1 78 ? 10.803 0.720 7.044 1.00 32.73 76 CYS B C 1
ATOM 650 O O . CYS A 1 78 ? 10.365 1.901 7.142 1.00 32.31 76 CYS B O 1
ATOM 653 N N . TYR A 1 79 ? 10.785 0.014 5.924 1.00 29.99 77 TYR B N 1
ATOM 654 C CA . TYR A 1 79 ? 10.141 0.497 4.701 1.00 29.94 77 TYR B CA 1
ATOM 655 C C . TYR A 1 79 ? 8.614 0.376 4.764 1.00 29.04 77 TYR B C 1
ATOM 656 O O . TYR A 1 79 ? 8.080 -0.376 5.598 1.00 28.94 77 TYR B O 1
ATOM 665 N N . LEU A 1 80 ? 7.964 1.120 3.857 1.00 28.75 78 LEU B N 1
ATOM 666 C CA . LEU A 1 80 ? 6.531 1.255 3.780 1.00 28.45 78 LEU B CA 1
ATOM 667 C C . LEU A 1 80 ? 5.853 -0.065 3.538 1.00 29.93 78 LEU B C 1
ATOM 668 O O . LEU A 1 80 ? 6.381 -0.909 2.812 1.00 30.08 78 LEU B O 1
ATOM 673 N N . LYS A 1 81 ? 4.661 -0.201 4.118 1.00 30.01 79 LYS B N 1
ATOM 674 C CA . LYS A 1 81 ? 3.739 -1.220 3.654 1.00 31.94 79 LYS B CA 1
ATOM 675 C C . LYS A 1 81 ? 3.152 -0.748 2.337 1.00 32.36 79 LYS B C 1
ATOM 676 O O . LYS A 1 81 ? 2.996 0.452 2.106 1.00 30.99 79 LYS B O 1
ATOM 682 N N . VAL A 1 82 ? 2.759 -1.701 1.517 1.00 34.45 80 VAL B N 1
ATOM 683 C CA . VAL A 1 82 ? 2.024 -1.443 0.287 1.00 35.93 80 VAL B CA 1
ATOM 684 C C . VAL A 1 82 ? 0.565 -1.099 0.557 1.00 36.46 80 VAL B C 1
ATOM 685 O O . VAL A 1 82 ? -0.036 -1.720 1.433 1.00 37.04 80 VAL B O 1
ATOM 689 N N . ASN A 1 83 ? 0.035 -0.171 -0.269 1.00 36.55 81 ASN B N 1
ATOM 690 C CA A ASN A 1 83 ? -1.359 0.314 -0.287 0.50 37.43 81 ASN B CA 1
ATOM 691 C CA B ASN A 1 83 ? -1.407 0.247 -0.286 0.50 37.29 81 ASN B CA 1
ATOM 692 C C . ASN A 1 83 ? -2.022 0.593 1.100 1.00 36.23 81 ASN B C 1
ATOM 693 O O . ASN A 1 83 ? -3.201 0.301 1.359 1.00 38.14 81 ASN B O 1
ATOM 702 N N . VAL A 1 84 ? -1.256 1.210 1.982 1.00 33.23 82 VAL B N 1
ATOM 703 C CA . VAL A 1 84 ? -1.838 1.679 3.251 1.00 31.89 82 VAL B CA 1
ATOM 704 C C . VAL A 1 84 ? -2.038 3.197 3.054 1.00 30.52 82 VAL B C 1
ATOM 705 O O . VAL A 1 84 ? -1.336 3.779 2.225 1.00 28.96 82 VAL B O 1
ATOM 709 N N . PRO A 1 85 ? -2.999 3.795 3.771 1.00 30.41 83 PRO B N 1
ATOM 710 C CA . PRO A 1 85 ? -3.244 5.262 3.648 1.00 29.36 83 PRO B CA 1
ATOM 711 C C . PRO A 1 85 ? -2.154 6.066 4.255 1.00 27.35 83 PRO B C 1
ATOM 712 O O . PRO A 1 85 ? -1.482 5.590 5.144 1.00 26.25 83 PRO B O 1
ATOM 716 N N . TYR A 1 86 ? -1.970 7.300 3.807 1.00 26.53 84 TYR B N 1
ATOM 717 C CA . TYR A 1 86 ? -1.031 8.212 4.433 1.00 25.75 84 TYR B CA 1
ATOM 718 C C . TYR A 1 86 ? -1.775 9.311 5.128 1.00 25.90 84 TYR B C 1
ATOM 719 O O . TYR A 1 86 ? -2.972 9.555 4.869 1.00 25.71 84 TYR B O 1
ATOM 728 N N . MET A 1 87 ? -1.036 9.945 6.023 1.00 25.82 85 MET B N 1
ATOM 729 C CA . MET A 1 87 ? -1.435 11.199 6.627 1.00 26.64 85 MET B CA 1
ATOM 730 C C . MET A 1 87 ? -0.415 12.275 6.285 1.00 25.33 85 MET B C 1
ATOM 731 O O . MET A 1 87 ? 0.730 11.976 5.941 1.00 24.30 85 MET B O 1
ATOM 736 N N . LEU A 1 88 ? -0.903 13.510 6.275 1.00 25.04 86 LEU B N 1
ATOM 737 C CA . LEU A 1 88 ? -0.071 14.692 6.112 1.00 25.06 86 LEU B CA 1
ATOM 738 C C . LEU A 1 88 ? 0.336 15.172 7.454 1.00 24.29 86 LEU B C 1
ATOM 739 O O . LEU A 1 88 ? -0.542 15.456 8.283 1.00 25.48 86 LEU B O 1
ATOM 744 N N . CYS A 1 89 ? 1.630 15.174 7.748 1.00 23.32 87 CYS B N 1
ATOM 745 C CA . CYS A 1 89 ? 2.107 15.547 9.058 1.00 23.95 87 CYS B CA 1
ATOM 746 C C . CYS A 1 89 ? 3.082 16.708 8.972 1.00 23.82 87 CYS B C 1
ATOM 747 O O . CYS A 1 89 ? 3.817 16.839 8.003 1.00 23.37 87 CYS B O 1
ATOM 750 N N . THR A 1 90 ? 3.006 17.585 9.960 1.00 24.90 88 THR B N 1
ATOM 751 C CA . THR A 1 90 ? 3.988 18.636 10.150 1.00 25.23 88 THR B CA 1
ATOM 752 C C . THR A 1 90 ? 4.724 18.416 11.472 1.00 24.80 88 THR B C 1
ATOM 753 O O . THR A 1 90 ? 4.080 18.398 12.530 1.00 25.13 88 THR B O 1
ATOM 757 N N . ALA A 1 91 ? 6.054 18.271 11.416 1.00 23.84 89 ALA B N 1
ATOM 758 C CA . ALA A 1 91 ? 6.927 18.133 12.568 1.00 24.23 89 ALA B CA 1
ATOM 759 C C . ALA A 1 91 ? 7.803 19.300 12.678 1.00 25.53 89 ALA B C 1
ATOM 760 O O . ALA A 1 91 ? 8.222 19.819 11.651 1.00 26.04 89 ALA B O 1
ATOM 762 N N . VAL A 1 92 ? 8.012 19.809 13.886 1.00 26.18 90 VAL B N 1
ATOM 763 C CA . VAL A 1 92 ? 9.017 20.793 14.095 1.00 27.53 90 VAL B CA 1
ATOM 764 C C . VAL A 1 92 ? 10.116 20.123 14.938 1.00 27.87 90 VAL B C 1
ATOM 765 O O . VAL A 1 92 ? 9.853 19.624 16.023 1.00 27.43 90 VAL B O 1
ATOM 769 N N . VAL A 1 93 ? 11.336 20.107 14.399 1.00 28.92 91 VAL B N 1
ATOM 770 C CA . VAL A 1 93 ? 12.496 19.562 15.066 1.00 30.45 91 VAL B CA 1
ATOM 771 C C . VAL A 1 93 ? 13.415 20.764 15.335 1.00 32.42 91 VAL B C 1
ATOM 772 O O . VAL A 1 93 ? 13.496 21.689 14.526 1.00 32.36 91 VAL B O 1
ATOM 776 N N . ASN A 1 94 ? 14.070 20.753 16.491 1.00 34.15 92 ASN B N 1
ATOM 777 C CA . ASN A 1 94 ? 15.111 21.715 16.816 1.00 36.34 92 ASN B CA 1
ATOM 778 C C . ASN A 1 94 ? 16.475 21.023 16.816 1.00 37.68 92 ASN B C 1
ATOM 779 O O . ASN A 1 94 ? 16.635 19.912 17.406 1.00 37.11 92 ASN B O 1
ATOM 784 N N . TYR A 1 95 ? 17.421 21.636 16.111 1.00 45.75 93 TYR B N 1
ATOM 785 C CA . TYR A 1 95 ? 18.782 21.178 16.042 1.00 49.09 93 TYR B CA 1
ATOM 786 C C . TYR A 1 95 ? 19.682 22.239 16.752 1.00 54.59 93 TYR B C 1
ATOM 787 O O . TYR A 1 95 ? 19.541 23.452 16.519 1.00 57.52 93 TYR B O 1
ATOM 796 N N . MET A 1 96 ? 20.549 21.760 17.644 1.00 57.90 94 MET B N 1
ATOM 797 C CA . MET A 1 96 ? 21.566 22.586 18.339 1.00 66.02 94 MET B CA 1
ATOM 798 C C . MET A 1 96 ? 22.921 22.173 17.813 1.00 68.34 94 MET B C 1
ATOM 799 O O . MET A 1 96 ? 23.431 21.132 18.204 1.00 68.26 94 MET B O 1
ATOM 804 N N . PRO A 1 97 ? 23.481 22.949 16.877 1.00 72.17 95 PRO B N 1
ATOM 805 C CA . PRO A 1 97 ? 24.776 22.537 16.284 1.00 76.82 95 PRO B CA 1
ATOM 806 C C . PRO A 1 97 ? 25.905 22.297 17.314 1.00 80.30 95 PRO B C 1
ATOM 807 O O . PRO A 1 97 ? 26.657 21.328 17.208 1.00 81.47 95 PRO B O 1
ATOM 811 N N . TRP A 1 98 ? 25.929 23.141 18.337 1.00 83.81 96 TRP B N 1
ATOM 812 C CA . TRP A 1 98 ? 26.943 23.131 19.402 1.00 91.13 96 TRP B CA 1
ATOM 813 C C . TRP A 1 98 ? 26.947 21.896 20.322 1.00 90.76 96 TRP B C 1
ATOM 814 O O . TRP A 1 98 ? 27.862 21.727 21.105 1.00 97.55 96 TRP B O 1
ATOM 825 N N . GLU A 1 99 ? 25.916 21.059 20.239 1.00 85.05 97 GLU B N 1
ATOM 826 C CA . GLU A 1 99 ? 25.862 19.766 20.958 1.00 86.84 97 GLU B CA 1
ATOM 827 C C . GLU A 1 99 ? 25.527 18.595 20.030 1.00 82.74 97 GLU B C 1
ATOM 828 O O . GLU A 1 99 ? 25.355 17.468 20.508 1.00 85.41 97 GLU B O 1
ATOM 834 N N . HIS A 1 100 ? 25.426 18.859 18.723 1.00 78.48 98 HIS B N 1
ATOM 835 C CA . HIS A 1 100 ? 24.890 17.908 17.757 1.00 76.39 98 HIS B CA 1
ATOM 836 C C . HIS A 1 100 ? 23.630 17.240 18.306 1.00 71.84 98 HIS B C 1
ATOM 837 O O . HIS A 1 100 ? 23.509 16.019 18.257 1.00 75.24 98 HIS B O 1
ATOM 844 N N . LYS A 1 101 ? 22.719 18.058 18.845 1.00 66.30 99 LYS B N 1
ATOM 845 C CA . LYS A 1 101 ? 21.530 17.561 19.524 1.00 63.21 99 LYS B CA 1
ATOM 846 C C . LYS A 1 101 ? 20.243 17.955 18.789 1.00 55.09 99 LYS B C 1
ATOM 847 O O . LYS A 1 101 ? 20.060 19.131 18.423 1.00 52.82 99 LYS B O 1
ATOM 853 N N . THR A 1 102 ? 19.358 16.954 18.650 1.00 51.90 100 THR B N 1
ATOM 854 C CA . THR A 1 102 ? 18.063 17.018 17.960 1.00 46.53 100 THR B CA 1
ATOM 855 C C . THR A 1 102 ? 16.916 16.673 18.929 1.00 43.83 10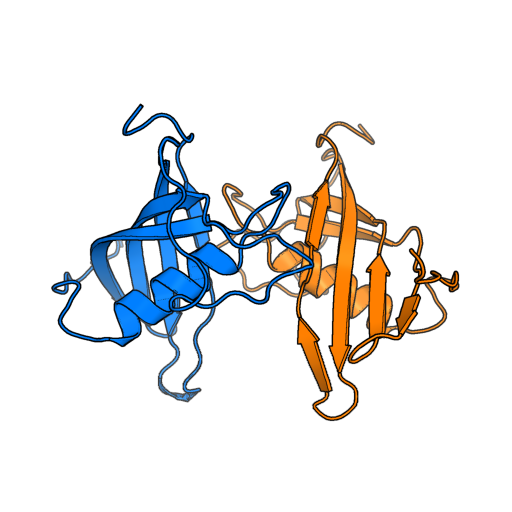0 THR B C 1
ATOM 856 O O . THR A 1 102 ? 16.959 15.630 19.601 1.00 48.01 100 THR B O 1
ATOM 860 N N . ILE A 1 103 ? 15.923 17.551 19.000 1.00 38.66 101 ILE B N 1
ATOM 861 C CA . ILE A 1 103 ? 14.721 17.368 19.800 1.00 37.96 101 ILE B CA 1
ATOM 862 C C . ILE A 1 103 ? 13.479 17.627 19.002 1.00 32.92 101 ILE B C 1
ATOM 863 O O . ILE A 1 103 ? 13.428 18.536 18.162 1.00 31.42 101 ILE B O 1
ATOM 868 N N . LEU A 1 104 ? 12.445 16.833 19.241 1.00 31.88 102 LEU B N 1
ATOM 869 C CA . LEU A 1 104 ? 11.147 17.078 18.590 1.00 28.27 102 LEU B CA 1
ATOM 870 C C . LEU A 1 104 ? 10.346 18.087 19.371 1.00 28.09 102 LEU B C 1
ATOM 871 O O . LEU A 1 104 ? 10.105 17.873 20.549 1.00 31.76 102 LEU B O 1
ATOM 876 N N . LYS A 1 105 ? 9.990 19.210 18.736 1.00 27.35 103 LYS B N 1
ATOM 877 C CA A LYS A 1 105 ? 9.191 20.262 19.323 0.50 29.50 103 LYS B CA 1
ATOM 878 C CA B LYS A 1 105 ? 9.208 20.227 19.385 0.50 29.74 103 LYS B CA 1
ATOM 879 C C . LYS A 1 105 ? 7.700 20.028 19.177 1.00 28.55 103 LYS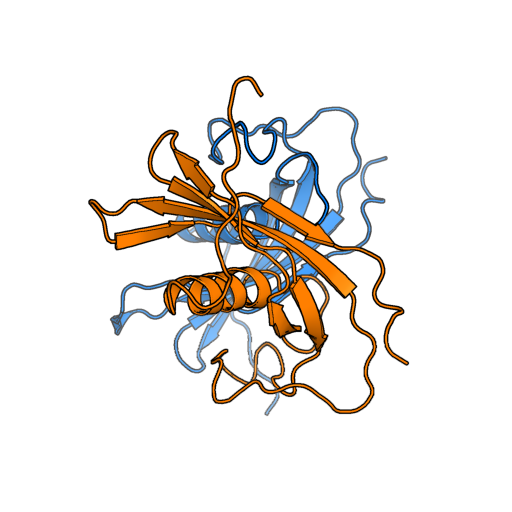 B C 1
ATOM 880 O O . LYS A 1 105 ? 6.920 20.274 20.105 1.00 32.91 103 LYS B O 1
ATOM 891 N N . SER A 1 106 ? 7.266 19.556 18.025 1.00 25.68 104 SER B N 1
ATOM 892 C CA . SER A 1 106 ? 5.822 19.348 17.799 1.00 24.57 104 SER B CA 1
ATOM 893 C C . SER A 1 106 ? 5.565 18.436 16.608 1.00 22.49 104 SER B C 1
ATOM 894 O O . SER A 1 106 ? 6.461 18.256 15.726 1.00 24.13 104 SER B O 1
ATOM 897 N N . TYR A 1 107 ? 4.394 17.844 16.577 1.00 30.99 105 TYR B N 1
ATOM 898 C CA . TYR A 1 107 ? 4.039 16.836 15.579 1.00 29.08 105 TYR B CA 1
ATOM 899 C C . TYR A 1 107 ? 2.539 16.832 15.425 1.00 29.37 105 TYR B C 1
ATOM 900 O O . TYR A 1 107 ? 1.832 16.522 16.374 1.00 30.46 105 TYR B O 1
ATOM 909 N N . ASP A 1 108 ? 2.061 17.238 14.261 1.00 29.67 106 ASP B N 1
ATOM 910 C CA . ASP A 1 108 ? 0.624 17.412 14.015 1.00 31.60 106 ASP B CA 1
ATOM 911 C C . ASP A 1 108 ? 0.251 16.738 12.729 1.00 30.10 106 ASP B C 1
ATOM 912 O O . ASP A 1 108 ? 0.923 16.949 11.689 1.00 29.18 106 ASP B O 1
ATOM 917 N N . CYS A 1 109 ? -0.792 15.932 12.774 1.00 30.52 107 CYS B N 1
ATOM 918 C CA . CYS A 1 109 ? -1.078 15.060 11.670 1.00 29.91 107 CYS B CA 1
ATOM 919 C C . CYS A 1 109 ? -2.542 15.204 11.241 1.00 30.85 107 CYS B C 1
ATOM 920 O O . CYS A 1 109 ? -3.401 15.358 12.075 1.00 33.25 107 CYS B O 1
ATOM 923 N N . SER A 1 110 ? -2.798 15.084 9.943 1.00 29.13 108 SER B N 1
ATOM 924 C CA . SER A 1 110 ? -4.150 14.882 9.447 1.00 30.71 108 SER B CA 1
ATOM 925 C C . SER A 1 110 ? -4.662 13.448 9.768 1.00 32.41 108 SER B C 1
ATOM 926 O O . SER A 1 110 ? -3.916 12.619 10.245 1.00 31.98 108 SER B O 1
ATOM 929 N N . ASP A 1 111 ? -5.902 13.190 9.431 1.00 35.09 109 ASP B N 1
ATOM 930 C CA . ASP A 1 111 ? -6.445 11.825 9.414 1.00 38.44 109 ASP B CA 1
ATOM 931 C C . ASP A 1 111 ? -5.664 10.985 8.400 1.00 36.28 109 ASP B C 1
ATOM 932 O O . ASP A 1 111 ? -5.027 11.520 7.452 1.00 32.64 109 ASP B O 1
ATOM 937 N N . ARG A 1 112 ? -5.671 9.680 8.650 1.00 32.90 110 ARG B N 1
ATOM 938 C CA . ARG A 1 112 ? -4.844 8.734 7.917 1.00 31.91 110 ARG B CA 1
ATOM 939 C C . ARG A 1 112 ? -5.739 8.057 6.936 1.00 33.02 110 ARG B C 1
ATOM 940 O O . ARG A 1 112 ? -6.173 6.925 7.134 1.00 34.51 110 ARG B O 1
ATOM 948 N N . VAL A 1 113 ? -6.080 8.787 5.877 1.00 33.32 111 VAL B N 1
ATOM 949 C CA . VAL A 1 113 ? -7.135 8.424 4.942 1.00 35.82 111 VAL B CA 1
ATOM 950 C C . VAL A 1 113 ? -6.774 8.672 3.471 1.00 36.13 111 VAL B C 1
ATOM 951 O O . VAL A 1 113 ? -7.608 8.558 2.646 1.00 39.01 111 VAL B O 1
ATOM 955 N N . TYR A 1 114 ? -5.536 8.972 3.131 1.00 34.40 112 TYR B N 1
ATOM 956 C CA . TYR A 1 114 ? -5.172 9.426 1.784 1.00 35.09 112 TYR B CA 1
ATOM 957 C C . TYR A 1 114 ? -4.334 8.395 1.007 1.00 35.70 112 TYR B C 1
ATOM 958 O O . TYR A 1 114 ? -3.641 7.583 1.597 1.00 34.84 112 TYR B O 1
ATOM 967 N N . GLY A 1 115 ? -4.417 8.454 -0.311 1.00 37.70 113 GLY B N 1
ATOM 968 C CA . GLY A 1 115 ? -3.500 7.757 -1.179 1.00 38.70 113 GLY B CA 1
ATOM 969 C C . GLY A 1 115 ? -3.988 6.391 -1.508 1.00 41.60 113 GLY B C 1
ATOM 970 O O . GLY A 1 115 ? -3.329 5.663 -2.209 1.00 42.93 113 GLY B O 1
ATOM 971 N N . VAL A 1 116 ? -5.195 6.094 -1.070 1.00 43.65 114 VAL B N 1
ATOM 972 C CA . VAL A 1 116 ? -5.825 4.837 -1.317 1.00 47.89 114 VAL B CA 1
ATOM 973 C C . VAL A 1 116 ? -7.070 5.147 -2.206 1.00 52.31 114 VAL B C 1
ATOM 974 O O . VAL A 1 116 ? -7.406 4.283 -3.010 1.00 56.81 114 VAL B O 1
ATOM 978 N N . PHE B 1 3 ? 6.979 -19.986 27.362 1.00 153.59 1 PHE A N 1
ATOM 979 C CA . PHE B 1 3 ? 7.186 -18.933 26.325 1.00 145.73 1 PHE A CA 1
ATOM 980 C C . PHE B 1 3 ? 6.657 -17.573 26.776 1.00 122.32 1 PHE A C 1
ATOM 981 O O . PHE B 1 3 ? 7.368 -16.578 26.600 1.00 115.50 1 PHE A O 1
ATOM 989 N N . PRO B 1 4 ? 5.421 -17.518 27.357 1.00 113.04 2 PRO A N 1
ATOM 990 C CA . PRO B 1 4 ? 4.971 -16.225 27.884 1.00 95.35 2 PRO A CA 1
ATOM 991 C C . PRO B 1 4 ? 5.968 -15.685 28.913 1.00 88.41 2 PRO A C 1
ATOM 9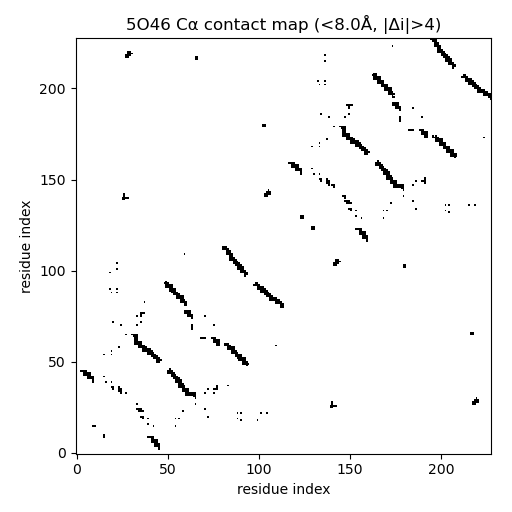92 O O . PRO B 1 4 ? 6.524 -16.446 29.706 1.00 95.69 2 PRO A O 1
ATOM 996 N N . GLY B 1 5 ? 6.229 -14.390 28.850 1.00 78.19 3 GLY A N 1
ATOM 997 C CA . GLY B 1 5 ? 7.196 -13.755 29.732 1.00 72.91 3 GLY A CA 1
ATOM 998 C C . GLY B 1 5 ? 6.740 -13.698 31.175 1.00 67.43 3 GLY A C 1
ATOM 999 O O . GLY B 1 5 ? 5.565 -14.006 31.495 1.00 68.36 3 GLY A O 1
ATOM 1000 N N . VAL B 1 6 ? 7.694 -13.389 32.049 1.00 65.53 4 VAL A N 1
ATOM 1001 C CA . VAL B 1 6 ? 7.393 -13.173 33.446 1.00 62.60 4 VAL A CA 1
ATOM 1002 C C . VAL B 1 6 ? 7.806 -11.758 33.781 1.00 52.05 4 VAL A C 1
ATOM 1003 O O . VAL B 1 6 ? 8.961 -11.312 33.509 1.00 52.01 4 VAL A O 1
ATOM 1007 N N . TRP B 1 7 ? 6.877 -11.060 34.409 1.00 46.34 5 TRP A N 1
ATOM 1008 C CA . TRP B 1 7 ? 7.121 -9.682 34.819 1.00 39.97 5 TRP A CA 1
ATOM 1009 C C . TRP B 1 7 ? 7.318 -9.688 36.333 1.00 43.55 5 TRP A C 1
ATOM 1010 O O . TRP B 1 7 ? 6.530 -10.285 37.075 1.00 50.06 5 TRP A O 1
ATOM 1021 N N . ARG B 1 8 ? 8.399 -9.084 36.788 1.00 41.80 6 ARG A N 1
ATOM 1022 C CA . ARG B 1 8 ? 8.672 -8.949 38.189 1.00 47.79 6 ARG A CA 1
ATOM 1023 C C . ARG B 1 8 ? 8.144 -7.586 38.699 1.00 45.82 6 ARG A C 1
ATOM 1024 O O . ARG B 1 8 ? 8.525 -6.552 38.176 1.00 39.77 6 ARG A O 1
ATOM 1032 N N . LYS B 1 9 ? 7.298 -7.596 39.737 1.00 40.39 7 LYS A N 1
ATOM 1033 C CA . LYS B 1 9 ? 6.765 -6.371 40.337 1.00 39.00 7 LYS A CA 1
ATOM 1034 C C . LYS B 1 9 ? 7.776 -5.658 41.206 1.00 36.27 7 LYS A C 1
ATOM 1035 O O . LYS B 1 9 ? 8.626 -6.284 41.847 1.00 36.00 7 LYS A O 1
ATOM 1041 N N . HIS B 1 10 ? 7.661 -4.334 41.207 1.00 34.30 8 HIS A N 1
ATOM 1042 C CA . HIS B 1 10 ? 8.453 -3.423 42.030 1.00 32.82 8 HIS A CA 1
ATOM 1043 C C . HIS B 1 10 ? 7.520 -2.357 42.593 1.00 33.44 8 HIS A C 1
ATOM 1044 O O . HIS B 1 10 ? 6.552 -1.938 41.922 1.00 34.76 8 HIS A O 1
ATOM 1051 N N . HIS B 1 11 ? 7.764 -1.967 43.830 1.00 33.92 9 HIS A N 1
ATOM 1052 C CA . HIS B 1 11 ? 7.017 -0.875 44.451 1.00 35.52 9 HIS A CA 1
ATOM 1053 C C . HIS B 1 11 ? 7.389 0.399 43.704 1.00 33.80 9 HIS A C 1
ATOM 1054 O O . HIS B 1 11 ? 8.583 0.672 43.492 1.00 31.95 9 HIS A O 1
ATOM 1061 N N . PRO B 1 12 ? 6.388 1.174 43.326 1.00 35.46 10 PRO A N 1
ATOM 1062 C CA . PRO B 1 12 ? 6.651 2.317 42.449 1.00 34.88 10 PRO A CA 1
ATOM 1063 C C . PRO B 1 12 ? 7.550 3.399 42.982 1.00 33.96 10 PRO A C 1
ATOM 1064 O O . PRO B 1 12 ? 8.070 4.167 42.193 1.00 32.40 10 PRO A O 1
ATOM 1068 N N . ASP B 1 13 ? 7.702 3.476 44.308 1.00 35.81 11 ASP A N 1
ATOM 1069 C CA . ASP B 1 13 ? 8.475 4.540 44.949 1.00 36.16 11 ASP A CA 1
ATOM 1070 C C . ASP B 1 13 ? 9.886 4.033 45.336 1.00 34.04 11 ASP A C 1
ATOM 1071 O O . ASP B 1 13 ? 10.651 4.751 45.974 1.00 34.05 11 ASP A O 1
ATOM 1076 N N . VAL B 1 14 ? 10.249 2.790 45.022 1.00 32.10 12 VAL A N 1
ATOM 1077 C CA . VAL B 1 14 ? 11.558 2.315 45.491 1.00 31.81 12 VAL A CA 1
ATOM 1078 C C . VAL B 1 14 ? 12.668 3.103 44.798 1.00 30.74 12 VAL A C 1
ATOM 1079 O O . VAL B 1 14 ? 13.561 3.584 45.463 1.00 31.51 12 VAL A O 1
ATOM 1083 N N . ASP B 1 15 ? 12.592 3.197 43.471 1.00 29.30 13 ASP A N 1
ATOM 1084 C CA . ASP B 1 15 ? 13.661 3.761 42.657 1.00 29.09 13 ASP A CA 1
ATOM 1085 C C . ASP B 1 15 ? 13.166 5.048 41.995 1.00 29.62 13 ASP A C 1
ATOM 1086 O O . ASP B 1 15 ? 12.191 4.996 41.221 1.00 29.12 13 ASP A O 1
ATOM 1091 N N . PRO B 1 16 ? 13.837 6.188 42.279 1.00 30.01 14 PRO A N 1
ATOM 1092 C CA . PRO B 1 16 ? 13.473 7.419 41.567 1.00 30.26 14 PRO A CA 1
ATOM 1093 C C . PRO B 1 16 ? 13.433 7.323 40.065 1.00 27.95 14 PRO A C 1
ATOM 1094 O O . PRO B 1 16 ? 12.676 8.024 39.464 1.00 27.83 14 PRO A O 1
ATOM 1098 N N . ARG B 1 17 ? 14.214 6.413 39.478 1.00 26.70 15 ARG A N 1
ATOM 1099 C CA . ARG B 1 17 ? 14.197 6.230 38.041 1.00 25.99 15 ARG A CA 1
ATOM 1100 C C . ARG B 1 17 ? 12.798 5.873 37.471 1.00 25.64 15 ARG A C 1
ATOM 1101 O O . ARG B 1 17 ? 12.503 6.252 36.350 1.00 25.35 15 ARG A O 1
ATOM 1109 N N . TYR B 1 18 ? 11.970 5.153 38.255 1.00 25.98 16 TYR A N 1
ATOM 1110 C CA . TYR B 1 18 ? 10.683 4.710 37.749 1.00 25.23 16 TYR A CA 1
ATOM 1111 C C . TYR B 1 18 ? 9.875 5.928 37.358 1.00 25.56 16 TYR A C 1
ATOM 1112 O O . TYR B 1 18 ? 9.300 5.954 36.268 1.00 25.39 16 TYR A O 1
ATOM 1121 N N . LYS B 1 19 ? 9.824 6.921 38.253 1.00 26.78 17 LYS A N 1
ATOM 1122 C CA . LYS B 1 19 ? 9.039 8.109 37.946 1.00 27.66 17 LYS A CA 1
ATOM 1123 C C . LYS B 1 19 ? 9.755 8.953 36.875 1.00 27.36 17 LYS A C 1
ATOM 1124 O O . LYS B 1 19 ? 9.069 9.580 36.072 1.00 26.28 17 LYS A O 1
ATOM 1130 N N . GLU B 1 20 ? 11.101 8.952 36.839 1.00 27.48 18 GLU A N 1
ATOM 1131 C CA . GLU B 1 20 ? 11.795 9.628 35.731 1.00 29.43 18 GLU A CA 1
ATOM 1132 C C . GLU B 1 20 ? 11.381 9.056 34.403 1.00 27.06 18 GLU A C 1
ATOM 1133 O O . GLU B 1 20 ? 11.156 9.771 33.450 1.00 26.05 18 GLU A O 1
ATOM 1139 N N . TRP B 1 21 ? 11.323 7.749 34.350 1.00 25.74 19 TRP A N 1
ATOM 1140 C CA . TRP B 1 21 ? 10.990 7.053 33.119 1.00 25.12 19 TRP A CA 1
ATOM 1141 C C . TRP B 1 21 ? 9.543 7.322 32.740 1.00 24.89 19 TRP A C 1
ATOM 1142 O O . TRP B 1 21 ? 9.246 7.438 31.539 1.00 24.28 19 TRP A O 1
ATOM 1153 N N . ALA B 1 22 ? 8.652 7.418 33.737 1.00 24.97 20 ALA A N 1
ATOM 1154 C CA . ALA B 1 22 ? 7.265 7.744 33.463 1.00 24.89 20 ALA A CA 1
ATOM 1155 C C . ALA B 1 22 ? 7.139 9.133 32.834 1.00 24.59 20 ALA A C 1
ATOM 1156 O O . ALA B 1 22 ? 6.471 9.276 31.819 1.00 23.71 20 ALA A O 1
ATOM 1158 N N . HIS B 1 23 ? 7.794 10.118 33.436 1.00 25.10 21 HIS A N 1
ATOM 1159 C CA . HIS B 1 23 ? 7.795 11.484 32.896 1.00 25.79 21 HIS A CA 1
ATOM 1160 C C . HIS B 1 23 ? 8.387 11.513 31.467 1.00 25.51 21 HIS A C 1
ATOM 1161 O O . HIS B 1 23 ? 7.847 12.147 30.573 1.00 25.56 21 HIS A O 1
ATOM 1168 N N . PHE B 1 24 ? 9.480 10.795 31.278 1.00 25.85 22 PHE A N 1
ATOM 1169 C CA . PHE B 1 24 ? 10.134 10.678 29.974 1.00 26.83 22 PHE A CA 1
ATOM 1170 C C . PHE B 1 24 ? 9.172 10.113 28.944 1.00 25.61 22 PHE A C 1
ATOM 1171 O O . PHE B 1 24 ? 8.998 10.672 27.870 1.00 25.20 22 PHE A O 1
ATOM 1179 N N . ALA B 1 25 ? 8.506 9.031 29.294 1.00 25.11 23 ALA A N 1
ATOM 1180 C CA . ALA B 1 25 ? 7.557 8.426 28.392 1.00 24.57 23 ALA A CA 1
ATOM 1181 C C . ALA B 1 25 ? 6.397 9.351 28.048 1.00 24.38 23 ALA A C 1
ATOM 1182 O O . ALA B 1 25 ? 6.089 9.568 26.849 1.00 24.18 23 ALA A O 1
ATOM 1184 N N . ILE B 1 26 ? 5.756 9.888 29.080 1.00 24.11 24 ILE A N 1
ATOM 1185 C CA . ILE B 1 26 ? 4.577 10.756 28.920 1.00 24.40 24 ILE A CA 1
ATOM 1186 C C . ILE B 1 26 ? 4.849 12.000 28.087 1.00 23.93 24 ILE A C 1
ATOM 1187 O O . ILE B 1 26 ? 4.059 12.326 27.168 1.00 24.33 24 ILE A O 1
ATOM 1192 N N . SER B 1 27 ? 5.950 12.677 28.399 1.00 23.85 25 SER A N 1
ATOM 1193 C CA . SER B 1 27 ? 6.292 13.944 27.725 1.00 24.34 25 SER A CA 1
ATOM 1194 C C . SER B 1 27 ? 6.825 13.694 26.315 1.00 24.49 25 SER A C 1
ATOM 1195 O O . SER B 1 27 ? 6.934 14.661 25.572 1.00 26.34 25 SER A O 1
ATOM 1198 N N . SER B 1 28 ? 7.247 12.445 25.970 1.00 23.82 26 SER A N 1
ATOM 1199 C CA . SER B 1 28 ? 7.758 12.159 24.618 1.00 24.64 26 SER A CA 1
ATOM 1200 C C . SER B 1 28 ? 6.639 12.171 23.550 1.00 24.30 26 SER A C 1
ATOM 1201 O O . SER B 1 28 ? 6.923 12.346 22.359 1.00 24.26 26 SER A O 1
ATOM 1204 N N . GLN B 1 29 ? 5.401 11.929 23.961 1.00 23.74 27 GLN A N 1
ATOM 1205 C CA . GLN B 1 29 ? 4.290 11.761 23.029 1.00 24.79 27 GLN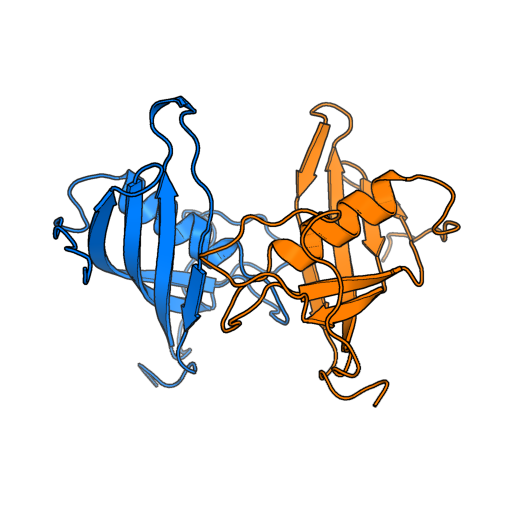 A CA 1
ATOM 1206 C C . GLN B 1 29 ? 3.510 13.060 22.940 1.00 25.00 27 GLN A C 1
ATOM 1207 O O . GLN B 1 29 ? 2.792 13.449 23.857 1.00 24.52 27 GLN A O 1
ATOM 1213 N N . VAL B 1 30 ? 3.784 13.773 21.845 1.00 26.11 28 VAL A N 1
ATOM 1214 C CA . VAL B 1 30 ? 3.355 15.163 21.687 1.00 26.65 28 VAL A CA 1
ATOM 1215 C C . VAL B 1 30 ? 2.325 15.287 20.539 1.00 28.18 28 VAL A C 1
ATOM 1216 O O . VAL B 1 30 ? 1.747 16.320 20.291 1.00 28.81 28 VAL A O 1
ATOM 1220 N N . GLU B 1 31 ? 2.118 14.195 19.848 1.00 28.72 29 GLU A N 1
ATOM 1221 C CA . GLU B 1 31 ? 1.272 14.169 18.677 1.00 30.63 29 GLU A CA 1
ATOM 1222 C C . GLU B 1 31 ? -0.092 14.801 18.918 1.00 30.18 29 GLU A C 1
ATOM 1223 O O . GLU B 1 31 ? -0.819 14.384 19.773 1.00 29.21 29 GLU A O 1
ATOM 1229 N N . ASN B 1 32 ? -0.430 15.811 18.137 1.00 34.07 30 ASN A N 1
ATOM 1230 C CA . ASN B 1 32 ? -1.828 16.358 18.076 1.00 35.78 30 ASN A CA 1
ATOM 1231 C C . ASN B 1 32 ? -2.297 16.873 19.425 1.00 35.92 30 ASN A C 1
ATOM 1232 O O . ASN B 1 32 ? -3.476 16.742 19.828 1.00 38.27 30 ASN A O 1
ATOM 1237 N N . ARG B 1 33 ? -1.364 17.451 20.175 1.00 34.67 31 ARG A N 1
ATOM 1238 C CA . ARG B 1 33 ? -1.721 18.033 21.463 1.00 34.74 31 ARG A CA 1
ATOM 1239 C C . ARG B 1 33 ? -1.324 19.481 21.473 1.00 35.59 31 ARG A C 1
ATOM 1240 O O . ARG B 1 33 ? -0.316 19.836 20.843 1.00 36.04 31 ARG A O 1
ATOM 1248 N N . THR B 1 34 ? -2.077 20.296 22.200 1.00 36.00 32 THR A N 1
ATOM 1249 C CA . THR B 1 34 ? -1.631 21.638 22.493 1.00 37.20 32 THR A CA 1
ATOM 1250 C C . THR B 1 34 ? -0.688 21.669 23.702 1.00 35.59 32 THR A C 1
ATOM 1251 O O . THR B 1 34 ? 0.338 22.369 23.662 1.00 35.86 32 THR A O 1
ATOM 1255 N N . ASN B 1 35 ? -0.968 20.839 24.717 1.00 34.12 33 ASN A N 1
ATOM 1256 C CA . ASN B 1 35 ? -0.239 20.846 25.967 1.00 33.55 33 ASN A CA 1
ATOM 1257 C C . ASN B 1 35 ? 0.381 19.487 26.206 1.00 31.59 33 ASN A C 1
ATOM 1258 O O . ASN B 1 35 ? -0.197 18.452 25.827 1.00 30.79 33 ASN A O 1
ATOM 1263 N N . PHE B 1 36 ? 1.565 19.472 26.792 1.00 30.59 34 PHE A N 1
ATOM 1264 C CA . PHE B 1 36 ? 2.140 18.193 27.232 1.00 29.46 34 PHE A CA 1
ATOM 1265 C C . PHE B 1 36 ? 1.166 17.585 28.222 1.00 29.72 34 PHE A C 1
ATOM 1266 O O . PHE B 1 36 ? 0.544 18.311 29.047 1.00 30.10 34 PHE A O 1
ATOM 1274 N N . ASP B 1 37 ? 1.112 16.252 28.211 1.00 28.91 35 ASP A N 1
ATOM 1275 C CA . ASP B 1 37 ? 0.626 15.539 29.336 1.00 29.51 35 ASP A CA 1
ATOM 1276 C C . ASP B 1 37 ? 1.689 15.485 30.433 1.00 29.81 35 ASP A C 1
ATOM 1277 O O . ASP B 1 37 ? 2.859 15.773 30.188 1.00 28.82 35 ASP A O 1
ATOM 1282 N N . THR B 1 38 ? 1.271 15.102 31.643 1.00 30.75 36 THR A N 1
ATOM 1283 C CA . THR B 1 38 ? 2.176 14.781 32.743 1.00 30.11 36 THR A CA 1
ATOM 1284 C C . THR B 1 38 ? 1.629 13.647 33.616 1.00 30.29 36 THR A C 1
ATOM 1285 O O . THR B 1 38 ? 0.523 13.167 33.420 1.00 30.05 36 THR A O 1
ATOM 1289 N N . LEU B 1 39 ? 2.410 13.250 34.612 1.00 29.89 37 LEU A N 1
ATOM 1290 C CA . LEU B 1 39 ? 2.086 12.111 35.419 1.00 30.35 37 LEU A CA 1
ATOM 1291 C C . LEU B 1 39 ? 1.080 12.508 36.518 1.00 32.12 37 LEU A C 1
ATOM 1292 O O . LEU B 1 39 ? 1.351 13.452 37.248 1.00 33.19 37 LEU A O 1
ATOM 1297 N N . MET B 1 40 ? -0.074 11.838 36.596 1.00 32.22 38 MET A N 1
ATOM 1298 C CA . MET B 1 40 ? -0.954 11.962 37.762 1.00 34.74 38 MET A CA 1
ATOM 1299 C C . MET B 1 40 ? -0.555 10.940 38.825 1.00 34.24 38 MET A C 1
ATOM 1300 O O . MET B 1 40 ? -0.368 11.279 39.995 1.00 35.57 38 MET A O 1
ATOM 1305 N N . THR B 1 41 ? -0.454 9.680 38.440 1.00 33.13 39 THR A N 1
ATOM 1306 C CA . THR B 1 41 ? -0.130 8.613 39.362 1.00 33.78 39 THR A CA 1
ATOM 1307 C C . THR B 1 41 ? 0.652 7.516 38.657 1.00 32.25 39 THR A C 1
ATOM 1308 O O . THR B 1 41 ? 0.196 6.976 37.640 1.00 31.89 39 THR A O 1
ATOM 1312 N N . LEU B 1 42 ? 1.799 7.144 39.207 1.00 31.63 40 LEU A N 1
ATOM 1313 C CA . LEU B 1 42 ? 2.437 5.859 38.834 1.00 30.71 40 LEU A CA 1
ATOM 1314 C C . LEU B 1 42 ? 1.801 4.666 39.610 1.00 32.25 40 LEU A C 1
ATOM 1315 O O . LEU B 1 42 ? 2.093 4.431 40.768 1.00 32.77 40 LEU A O 1
ATOM 1320 N N . ILE B 1 43 ? 0.938 3.911 38.938 1.00 32.71 41 ILE A N 1
ATOM 1321 C CA . ILE B 1 43 ? 0.153 2.879 39.570 1.00 34.80 41 ILE A CA 1
ATOM 1322 C C . ILE B 1 43 ? 1.027 1.664 39.862 1.00 34.35 41 ILE A C 1
ATOM 1323 O O . ILE B 1 43 ? 0.990 1.156 40.958 1.00 35.68 41 ILE A O 1
ATOM 1328 N N . SER B 1 44 ? 1.785 1.193 38.888 1.00 32.62 42 SER A N 1
ATOM 1329 C CA . SER B 1 44 ? 2.570 -0.029 39.031 1.00 32.68 42 SER A CA 1
ATOM 1330 C C . SER B 1 44 ? 3.796 0.001 38.134 1.00 31.13 42 SER A C 1
ATOM 1331 O O . SER B 1 44 ? 3.829 0.721 37.127 1.00 30.19 42 SER A O 1
ATOM 1334 N N . VAL B 1 45 ? 4.795 -0.791 38.542 1.00 30.88 43 VAL A N 1
ATOM 1335 C CA . VAL B 1 45 ? 6.077 -0.944 37.850 1.00 29.55 43 VAL A CA 1
ATOM 1336 C C . VAL B 1 45 ? 6.388 -2.424 37.806 1.00 30.16 43 VAL A C 1
ATOM 1337 O O . VAL B 1 45 ? 6.432 -3.095 38.843 1.00 31.30 43 VAL A O 1
ATOM 1341 N N . GLU B 1 46 ? 6.650 -2.928 36.616 1.00 30.16 44 GLU A N 1
ATOM 1342 C CA . GLU B 1 46 ? 7.078 -4.280 36.451 1.00 31.50 44 GLU A CA 1
ATOM 1343 C C . GLU B 1 46 ? 8.259 -4.377 35.528 1.00 30.42 44 GLU A C 1
ATOM 1344 O O . GLU B 1 46 ? 8.361 -3.570 34.595 1.00 29.21 44 GLU A O 1
ATOM 1350 N N . SER B 1 47 ? 9.143 -5.358 35.743 1.00 30.29 45 SER A N 1
ATOM 1351 C CA . SER B 1 47 ? 10.290 -5.556 34.881 1.00 30.37 45 SER A CA 1
ATOM 1352 C C . SER B 1 47 ? 10.400 -6.927 34.257 1.00 32.06 45 SER A C 1
ATOM 1353 O O . SER B 1 47 ? 9.943 -7.945 34.805 1.00 32.66 45 SER A O 1
ATOM 1356 N N . GLN B 1 48 ? 11.123 -6.957 33.170 1.00 32.47 46 GLN A N 1
ATOM 1357 C CA . GLN B 1 48 ? 11.433 -8.185 32.485 1.00 35.41 46 GLN A CA 1
ATOM 1358 C C . GLN B 1 48 ? 12.704 -8.012 31.691 1.00 35.42 46 GLN A C 1
ATOM 1359 O O . GLN B 1 48 ? 12.845 -7.014 30.931 1.00 33.15 46 GLN A O 1
ATOM 1365 N N . VAL B 1 49 ? 13.598 -8.993 31.793 1.00 36.96 47 VAL A N 1
ATOM 1366 C CA . VAL B 1 49 ? 14.818 -8.937 31.038 1.00 38.77 47 VAL A CA 1
ATOM 1367 C C . VAL B 1 49 ? 14.623 -9.591 29.682 1.00 41.47 47 VAL A C 1
ATOM 1368 O O . VAL B 1 49 ? 14.199 -10.725 29.606 1.00 42.86 47 VAL A O 1
ATOM 1372 N N . ILE B 1 50 ? 14.946 -8.873 28.617 1.00 42.31 48 ILE A N 1
ATOM 1373 C CA . ILE B 1 50 ? 15.042 -9.478 27.288 1.00 45.63 48 ILE A CA 1
ATOM 1374 C C . ILE B 1 50 ? 16.404 -9.090 26.708 1.00 46.24 48 ILE A C 1
ATOM 1375 O O . ILE B 1 50 ? 17.396 -9.758 26.989 1.00 48.45 48 ILE A O 1
ATOM 1380 N N . ALA B 1 51 ? 16.443 -8.029 25.902 1.00 44.67 49 ALA A N 1
ATOM 1381 C CA . ALA B 1 51 ? 17.662 -7.389 25.489 1.00 44.82 49 ALA A CA 1
ATOM 1382 C C . ALA B 1 51 ? 17.632 -6.062 26.269 1.00 41.58 49 ALA A C 1
ATOM 1383 O O . ALA B 1 51 ? 16.884 -5.129 25.936 1.00 40.50 49 ALA A O 1
ATOM 1385 N N . GLY B 1 52 ? 18.424 -6.013 27.326 1.00 40.47 50 GLY A N 1
ATOM 1386 C CA . GLY B 1 52 ? 18.233 -5.013 28.371 1.00 37.82 50 GLY A CA 1
ATOM 1387 C C . GLY B 1 52 ? 17.021 -5.305 29.220 1.00 36.16 50 GLY A C 1
ATOM 1388 O O . GLY B 1 52 ? 16.472 -6.423 29.192 1.00 36.59 50 GLY A O 1
ATOM 1389 N N . VAL B 1 53 ? 16.605 -4.297 29.989 1.00 30.29 51 VAL A N 1
ATOM 1390 C CA . VAL B 1 53 ? 15.537 -4.489 30.935 1.00 28.93 51 VAL A CA 1
ATOM 1391 C C . VAL B 1 53 ? 14.331 -3.683 30.506 1.00 28.20 51 VAL A C 1
ATOM 1392 O O . VAL B 1 53 ? 14.437 -2.439 30.436 1.00 27.21 51 VAL A O 1
ATOM 1396 N N . ASP B 1 54 ? 13.194 -4.362 30.252 1.00 28.02 52 ASP A N 1
ATOM 1397 C CA . ASP B 1 54 ? 11.926 -3.640 29.967 1.00 28.27 52 ASP A CA 1
ATOM 1398 C C . ASP B 1 54 ? 11.233 -3.328 31.278 1.00 26.68 52 ASP A C 1
ATOM 1399 O O . ASP B 1 54 ? 11.114 -4.182 32.132 1.00 25.13 52 ASP A O 1
ATOM 1404 N N . TYR B 1 55 ? 10.822 -2.081 31.444 1.00 24.93 53 TYR A N 1
ATOM 1405 C CA . TYR B 1 55 ? 10.024 -1.698 32.583 1.00 25.00 53 TYR A CA 1
ATOM 1406 C C . TYR B 1 55 ? 8.656 -1.289 32.055 1.00 25.37 53 TYR A C 1
ATOM 1407 O O . TYR B 1 55 ? 8.560 -0.330 31.286 1.00 24.18 53 TYR A O 1
ATOM 1416 N N . LYS B 1 56 ? 7.638 -2.006 32.483 1.00 25.90 54 LYS A N 1
ATOM 1417 C CA . LYS B 1 56 ? 6.251 -1.703 32.195 1.00 27.48 54 LYS A CA 1
ATOM 1418 C C . LYS B 1 56 ? 5.642 -0.806 33.287 1.00 27.18 54 LYS A C 1
ATOM 1419 O O . LYS B 1 56 ? 5.545 -1.196 34.457 1.00 27.22 54 LYS A O 1
ATOM 1425 N N . LEU B 1 57 ? 5.279 0.410 32.901 1.00 26.30 55 LEU A N 1
ATOM 1426 C CA . LEU B 1 57 ? 4.758 1.452 33.824 1.00 26.46 55 LEU A CA 1
ATOM 1427 C C . LEU B 1 57 ? 3.262 1.689 33.539 1.00 27.26 55 LEU A C 1
ATOM 1428 O O . LEU B 1 57 ? 2.925 2.059 32.444 1.00 26.72 55 LEU A O 1
ATOM 1433 N N . LYS B 1 58 ? 2.389 1.408 34.498 1.00 28.39 56 L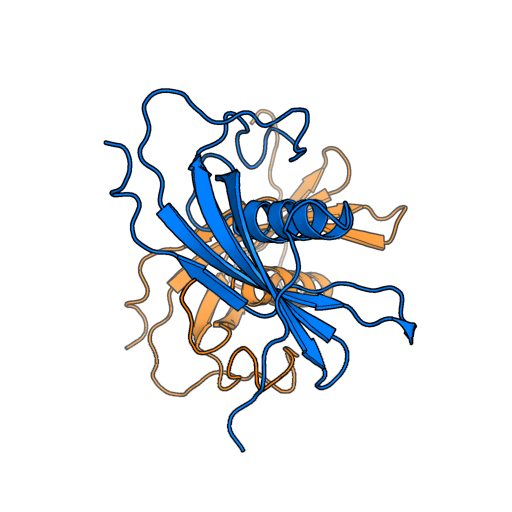YS A N 1
ATOM 1434 C CA . LYS B 1 58 ? 0.970 1.652 34.384 1.00 29.63 56 LYS A CA 1
ATOM 1435 C C . LYS B 1 58 ? 0.740 2.944 35.115 1.00 28.78 56 LYS A C 1
ATOM 1436 O O . LYS B 1 58 ? 1.173 3.125 36.258 1.00 28.68 56 LYS A O 1
ATOM 1442 N N . MET B 1 59 ? 0.021 3.837 34.468 1.00 28.62 57 MET A N 1
ATOM 1443 C CA . MET B 1 59 ? -0.066 5.218 34.924 1.00 28.77 57 MET A CA 1
ATOM 1444 C C . MET B 1 59 ? -1.453 5.844 34.706 1.00 30.20 57 MET A C 1
ATOM 1445 O O . MET B 1 59 ? -2.155 5.517 33.714 1.00 31.65 57 MET A O 1
ATOM 1450 N N . LYS B 1 60 ? -1.796 6.808 35.553 1.00 30.13 58 LYS A N 1
ATOM 1451 C CA . LYS B 1 60 ? -2.812 7.799 35.212 1.00 30.98 58 LYS A CA 1
ATOM 1452 C C . LYS B 1 60 ? -2.048 9.013 34.658 1.00 29.49 58 LYS A C 1
ATOM 1453 O O . LYS B 1 60 ? -1.069 9.494 35.281 1.00 28.97 58 LYS A O 1
ATOM 1459 N N . VAL B 1 61 ? -2.525 9.508 33.537 1.00 29.60 59 VAL A N 1
ATOM 1460 C CA . VAL B 1 61 ? -1.881 10.564 32.774 1.00 29.70 59 VAL A CA 1
ATOM 1461 C C . VAL B 1 61 ? -2.931 11.637 32.485 1.00 31.15 59 VAL A C 1
ATOM 1462 O O . VAL B 1 61 ? -4.075 11.304 32.154 1.00 32.44 59 VAL A O 1
ATOM 1466 N N . ALA B 1 62 ? -2.576 12.913 32.615 1.00 39.23 60 ALA A N 1
ATOM 1467 C CA . ALA B 1 62 ? -3.498 13.980 32.224 1.00 37.04 60 ALA A CA 1
ATOM 1468 C C . ALA B 1 62 ? -2.772 15.192 31.692 1.00 35.20 60 ALA A C 1
ATOM 1469 O O . ALA B 1 62 ? -1.557 15.315 31.828 1.00 34.64 60 ALA A O 1
ATOM 1471 N N . GLU B 1 63 ? -3.554 16.108 31.149 1.00 35.29 61 GLU A N 1
ATOM 1472 C CA . GLU B 1 63 ? -3.062 17.323 30.554 1.00 34.79 61 GLU A CA 1
ATOM 1473 C C . GLU B 1 63 ? -2.384 18.184 31.598 1.00 35.12 61 GLU A C 1
ATOM 1474 O O . GLU B 1 63 ? -2.926 18.381 32.697 1.00 37.52 61 GLU A O 1
ATOM 1480 N N . SER B 1 64 ? -1.208 18.711 31.241 1.00 33.97 62 SER A N 1
ATOM 1481 C CA . SER B 1 64 ? -0.417 19.579 32.133 1.00 36.09 62 SER A CA 1
ATOM 1482 C C . SER B 1 64 ? -0.667 21.005 31.741 1.00 37.42 62 SER A C 1
ATOM 1483 O O . SER B 1 64 ? -1.369 21.241 30.767 1.00 36.92 62 SER A O 1
ATOM 1486 N N . THR B 1 65 ? -0.049 21.935 32.462 1.00 41.16 63 THR A N 1
ATOM 1487 C CA . THR B 1 65 ? -0.122 23.363 32.155 1.00 44.29 63 THR A CA 1
ATOM 1488 C C . THR B 1 65 ? 0.918 23.760 31.141 1.00 42.47 63 THR A C 1
ATOM 1489 O O . THR B 1 65 ? 0.995 24.913 30.791 1.00 44.39 63 THR A O 1
ATOM 1493 N N . CYS B 1 66 ? 1.747 22.829 30.676 1.00 39.28 64 CYS A N 1
ATOM 1494 C CA . CYS B 1 66 ? 2.850 23.245 29.801 1.00 39.63 64 CYS A CA 1
ATOM 1495 C C . CYS B 1 66 ? 2.397 23.146 28.332 1.00 37.13 64 CYS A C 1
ATOM 1496 O O . CYS B 1 66 ? 1.839 22.132 27.935 1.00 35.24 64 CYS A O 1
ATOM 1499 N N . VAL B 1 67 ? 2.642 24.223 27.567 1.00 37.89 65 VAL A N 1
ATOM 1500 C CA . VAL B 1 67 ? 2.239 24.362 26.173 1.00 38.62 65 VAL A CA 1
ATOM 1501 C C . VAL B 1 67 ? 3.372 23.912 25.220 1.00 38.33 65 VAL A C 1
ATOM 1502 O O . VAL B 1 67 ? 4.531 24.363 25.308 1.00 39.35 65 VAL A O 1
ATOM 1506 N N . ILE B 1 68 ? 3.042 22.984 24.321 1.00 38.14 66 ILE A N 1
ATOM 1507 C CA . ILE B 1 68 ? 3.992 22.469 23.374 1.00 39.30 66 ILE A CA 1
ATOM 1508 C C . ILE B 1 68 ? 4.462 23.526 22.422 1.00 42.01 66 ILE A C 1
ATOM 1509 O O . ILE B 1 68 ? 3.642 24.303 21.911 1.00 44.32 66 ILE A O 1
ATOM 1514 N N . GLY B 1 69 ? 5.774 23.560 22.210 1.00 48.79 67 GLY A N 1
ATOM 1515 C CA . GLY B 1 69 ? 6.412 24.579 21.351 1.00 55.62 67 GLY A CA 1
ATOM 1516 C C . GLY B 1 69 ? 6.606 25.894 22.062 1.00 59.59 67 GLY A C 1
ATOM 1517 O O . GLY B 1 69 ? 6.985 26.847 21.458 1.00 66.10 67 GLY A O 1
ATOM 1518 N N . VAL B 1 70 ? 6.356 25.934 23.370 1.00 57.01 68 VAL A N 1
ATOM 1519 C CA . VAL B 1 70 ? 6.477 27.164 24.157 1.00 61.48 68 VAL A CA 1
ATOM 1520 C C . VAL B 1 70 ? 7.242 26.901 25.451 1.00 59.87 68 VAL A C 1
ATOM 1521 O O . VAL B 1 70 ? 8.229 27.585 25.743 1.00 65.30 68 VAL A O 1
ATOM 1525 N N . ASP B 1 71 ? 6.775 25.931 26.226 1.00 53.81 69 ASP A N 1
ATOM 1526 C CA . ASP B 1 71 ? 7.418 25.558 27.475 1.00 52.41 69 ASP A CA 1
ATOM 1527 C C . ASP B 1 71 ? 8.256 24.353 27.226 1.00 49.99 69 ASP A C 1
ATOM 1528 O O . ASP B 1 71 ? 7.861 23.483 26.446 1.00 47.03 69 ASP A O 1
ATOM 1533 N N . SER B 1 72 ? 9.403 24.267 27.882 1.00 52.06 70 SER A N 1
ATOM 1534 C CA . SER B 1 72 ? 10.102 22.986 27.881 1.00 50.04 70 SER A CA 1
ATOM 1535 C C . SER B 1 72 ? 9.549 22.108 29.029 1.00 45.50 70 SER A C 1
ATOM 1536 O O . SER B 1 72 ? 9.225 22.592 30.127 1.00 46.45 70 SER A O 1
ATOM 1539 N N . TYR B 1 73 ? 9.418 20.813 28.765 1.00 41.78 71 TYR A N 1
ATOM 1540 C CA . TYR B 1 73 ? 8.855 19.919 29.768 1.00 38.47 71 TYR A CA 1
ATOM 1541 C C . TYR B 1 73 ? 9.732 19.736 30.992 1.00 40.32 71 TYR A C 1
ATOM 1542 O O . TYR B 1 73 ? 10.914 19.460 30.875 1.00 42.66 71 TYR A O 1
ATOM 1551 N N . SER B 1 74 ? 9.149 19.863 32.175 1.00 40.25 72 SER A N 1
ATOM 1552 C CA . SER B 1 74 ? 9.796 19.324 33.384 1.00 42.54 72 SER A CA 1
ATOM 1553 C C . SER B 1 74 ? 8.724 18.929 34.358 1.00 41.68 72 SER A C 1
ATOM 1554 O O . SER B 1 74 ? 7.642 19.526 34.368 1.00 41.01 72 SER A O 1
ATOM 1557 N N . LYS B 1 75 ? 8.990 17.919 35.175 1.00 42.96 73 LYS A N 1
ATOM 1558 C CA . LYS B 1 75 ? 8.021 17.609 36.204 1.00 43.99 73 LYS A CA 1
ATOM 1559 C C . LYS B 1 75 ? 7.818 18.771 37.161 1.00 47.30 73 LYS A C 1
ATOM 1560 O O . LYS B 1 75 ? 6.722 18.966 37.611 1.00 47.76 73 LYS A O 1
ATOM 1566 N N . GLU B 1 76 ? 8.854 19.567 37.415 1.00 50.85 74 GLU A N 1
ATOM 1567 C CA . GLU B 1 76 ? 8.764 20.716 38.350 1.00 55.60 74 GLU A CA 1
ATOM 1568 C C . GLU B 1 76 ? 7.949 21.891 37.811 1.00 56.30 74 GLU A C 1
ATOM 1569 O O . GLU B 1 76 ? 7.333 22.613 38.581 1.00 59.81 74 GLU A O 1
ATOM 1575 N N . ARG B 1 77 ? 8.016 22.110 36.504 1.00 54.91 75 ARG A N 1
ATOM 1576 C CA . ARG B 1 77 ? 7.279 23.175 35.812 1.00 56.57 75 ARG A CA 1
ATOM 1577 C C . ARG B 1 77 ? 5.853 22.770 35.401 1.00 52.33 75 ARG A C 1
ATOM 1578 O O . ARG B 1 77 ? 4.965 23.605 35.369 1.00 53.57 75 ARG A O 1
ATOM 1586 N N . CYS B 1 78 ? 5.645 21.506 35.052 1.00 47.75 76 CYS A N 1
ATOM 1587 C CA . CYS B 1 78 ? 4.440 21.118 34.324 1.00 45.34 76 CYS A CA 1
ATOM 1588 C C . CYS B 1 78 ? 3.451 20.434 35.256 1.00 46.15 76 CYS A C 1
ATOM 1589 O O . CYS B 1 78 ? 3.490 19.218 35.411 1.00 46.75 76 CYS A O 1
ATOM 1592 N N . TYR B 1 79 ? 2.553 21.227 35.824 1.00 47.71 77 TYR A N 1
ATOM 1593 C CA . TYR B 1 79 ? 1.585 20.753 36.780 1.00 49.62 77 TYR A CA 1
ATOM 1594 C C . TYR B 1 79 ? 0.377 20.202 36.060 1.00 47.38 77 TYR A C 1
ATOM 1595 O O . TYR B 1 79 ? 0.022 20.695 34.986 1.00 45.24 77 TYR A O 1
ATOM 1604 N N . LEU B 1 80 ? -0.274 19.224 36.688 1.00 47.85 78 LEU A N 1
ATOM 1605 C CA . LEU B 1 80 ? -1.600 18.787 36.266 1.00 49.07 78 LEU A CA 1
ATOM 1606 C C . LEU B 1 80 ? -2.575 19.972 36.111 1.00 52.68 78 LEU A C 1
ATOM 1607 O O . LEU B 1 80 ? -2.669 20.786 37.001 1.00 55.99 78 LEU A O 1
ATOM 1612 N N . LYS B 1 81 ? -3.288 20.067 34.981 1.00 52.23 79 LYS A N 1
ATOM 1613 C CA . LYS B 1 81 ? -4.419 20.981 34.916 1.00 57.28 79 LYS A CA 1
ATOM 1614 C C . LYS B 1 81 ? -5.520 20.543 35.869 1.00 63.18 79 LYS A C 1
ATOM 1615 O O . LYS B 1 81 ? -5.733 19.363 36.110 1.00 63.24 79 LYS A O 1
ATOM 1621 N N . VAL B 1 82 ? -6.226 21.530 36.389 1.00 69.25 80 VAL A N 1
ATOM 1622 C CA . VAL B 1 82 ? -7.399 21.285 37.221 1.00 76.79 80 VAL A CA 1
ATOM 1623 C C . VAL B 1 82 ? -8.595 21.086 36.301 1.00 79.40 80 VAL A C 1
ATOM 1624 O O . VAL B 1 82 ? -8.619 21.627 35.191 1.00 77.35 80 VAL A O 1
ATOM 1628 N N . ASN B 1 83 ? -9.537 20.256 36.731 1.00 65.33 81 ASN A N 1
ATOM 1629 C CA . ASN B 1 83 ? -10.780 20.018 36.002 1.00 64.38 81 ASN A CA 1
ATOM 1630 C C . ASN B 1 83 ? -10.646 19.464 34.585 1.00 60.30 81 ASN A C 1
ATOM 1631 O O . ASN B 1 83 ? -11.332 19.926 33.687 1.00 60.61 81 ASN A O 1
ATOM 1636 N N . VAL B 1 84 ? -9.762 18.497 34.361 1.00 56.81 82 VAL A N 1
ATOM 1637 C CA . VAL B 1 84 ? -9.758 17.763 33.096 1.00 53.45 82 VAL A CA 1
ATOM 1638 C C . VAL B 1 84 ? -9.816 16.292 33.438 1.00 50.53 82 VAL A C 1
ATOM 1639 O O . VAL B 1 84 ? -9.418 15.917 34.507 1.00 50.65 82 VAL A O 1
ATOM 1643 N N . PRO B 1 85 ? -10.328 15.462 32.529 1.00 48.72 83 PRO A N 1
ATOM 1644 C CA . PRO B 1 85 ? -10.281 14.028 32.809 1.00 46.55 83 PRO A CA 1
ATOM 1645 C C . PRO B 1 85 ? -8.870 13.480 32.612 1.00 44.21 83 PRO A C 1
ATOM 1646 O O . PRO B 1 85 ? -7.984 14.204 32.137 1.00 44.26 83 PRO A O 1
ATOM 1650 N N . TYR B 1 86 ? -8.667 12.217 32.971 1.00 42.27 84 TYR A N 1
ATOM 1651 C CA . TYR B 1 86 ? -7.393 11.541 32.783 1.00 39.99 84 TYR A CA 1
ATOM 1652 C C . TYR B 1 86 ? -7.574 10.264 32.001 1.00 38.68 84 TYR A C 1
ATOM 1653 O O . TYR B 1 86 ? -8.705 9.790 31.760 1.00 39.87 84 TYR A O 1
ATOM 1662 N N . MET B 1 87 ? -6.454 9.743 31.548 1.00 37.06 85 MET A N 1
ATOM 1663 C CA . MET B 1 87 ? -6.446 8.528 30.792 1.00 36.36 85 MET A CA 1
ATOM 1664 C C . MET B 1 87 ? -5.533 7.561 31.520 1.00 35.58 85 MET A C 1
ATOM 1665 O O . MET B 1 87 ? -4.719 7.982 32.343 1.00 36.05 85 MET A O 1
ATOM 1670 N N . LEU B 1 88 ? -5.736 6.287 31.244 1.00 35.18 86 LEU A N 1
ATOM 1671 C CA . LEU B 1 88 ? -4.942 5.198 31.788 1.00 34.87 86 LEU A CA 1
ATOM 1672 C C . LEU B 1 88 ? -3.997 4.739 30.689 1.00 33.47 86 LEU A C 1
ATOM 1673 O O . LEU B 1 88 ? -4.452 4.429 29.572 1.00 33.36 86 LEU A O 1
ATOM 1678 N N . CYS B 1 89 ? -2.693 4.760 30.988 1.00 31.87 87 CYS A N 1
ATOM 1679 C CA . CYS B 1 89 ? -1.644 4.474 30.019 1.00 30.70 87 CYS A CA 1
ATOM 1680 C C . CYS B 1 89 ? -0.702 3.412 30.521 1.00 29.54 87 CYS A C 1
ATOM 1681 O O . CYS B 1 89 ? -0.369 3.389 31.711 1.00 29.55 87 CYS A O 1
ATOM 1684 N N . THR B 1 90 ? -0.246 2.562 29.614 1.00 29.03 88 THR A N 1
ATOM 1685 C CA . THR B 1 90 ? 0.899 1.686 29.862 1.00 29.00 88 THR A CA 1
ATOM 1686 C C . THR B 1 90 ? 2.086 2.093 28.951 1.00 27.48 88 THR A C 1
ATOM 1687 O O . THR B 1 90 ? 1.981 2.119 27.729 1.00 27.44 88 THR A O 1
ATOM 1691 N N . ALA B 1 91 ? 3.211 2.429 29.572 1.00 26.25 89 ALA A N 1
ATOM 1692 C CA . ALA B 1 91 ? 4.437 2.665 28.848 1.00 25.41 89 ALA A CA 1
ATOM 1693 C C . ALA B 1 91 ? 5.364 1.474 29.095 1.00 25.52 89 ALA A C 1
ATOM 1694 O O . ALA B 1 91 ? 5.378 0.926 30.199 1.00 25.47 89 ALA A O 1
ATOM 1696 N N . VAL B 1 92 ? 6.144 1.098 28.072 1.00 25.45 90 VAL A N 1
ATOM 1697 C CA . VAL B 1 92 ? 7.240 0.175 28.291 1.00 26.02 90 VAL A CA 1
ATOM 1698 C C . VAL B 1 92 ? 8.488 0.906 27.898 1.00 25.70 90 VAL A C 1
ATOM 1699 O O . VAL B 1 92 ? 8.577 1.416 26.757 1.00 25.41 90 VAL A O 1
ATOM 1703 N N . VAL B 1 93 ? 9.403 1.082 28.862 1.00 26.17 91 VAL A N 1
ATOM 1704 C CA . VAL B 1 93 ? 10.686 1.718 28.576 1.00 27.81 91 VAL A CA 1
ATOM 1705 C C . VAL B 1 93 ? 11.781 0.667 28.695 1.00 28.35 91 VAL A C 1
ATOM 1706 O O . VAL B 1 93 ? 11.635 -0.220 29.517 1.00 29.16 91 VAL A O 1
ATOM 1710 N N . ASN B 1 94 ? 12.836 0.728 27.880 1.00 28.32 92 ASN A N 1
ATOM 1711 C CA . ASN B 1 94 ? 13.862 -0.277 27.961 1.00 29.07 92 ASN A CA 1
ATOM 1712 C C . ASN B 1 94 ? 15.120 0.421 28.450 1.00 29.42 92 ASN A C 1
ATOM 1713 O O . ASN B 1 94 ? 15.478 1.487 27.909 1.00 29.09 92 ASN A O 1
ATOM 1718 N N . TYR B 1 95 ? 15.726 -0.131 29.500 1.00 29.72 93 TYR A N 1
ATOM 1719 C CA . TYR B 1 95 ? 16.926 0.383 30.089 1.00 30.86 93 TYR A CA 1
ATOM 1720 C C . TYR B 1 95 ? 18.014 -0.617 29.750 1.00 31.63 93 TYR A C 1
ATOM 1721 O O . TYR B 1 95 ? 17.845 -1.838 30.057 1.00 31.05 93 TYR A O 1
ATOM 1730 N N A MET B 1 96 ? 19.085 -0.135 29.116 0.50 39.50 94 MET A N 1
ATOM 1731 N N B MET B 1 96 ? 19.096 -0.130 29.142 0.50 39.44 94 MET A N 1
ATOM 1732 C CA A MET B 1 96 ? 20.263 -0.939 28.793 0.50 42.74 94 MET A CA 1
ATOM 1733 C CA B MET B 1 96 ? 20.250 -0.939 28.756 0.50 42.67 94 MET A CA 1
ATOM 1734 C C A MET B 1 96 ? 21.364 -0.588 29.782 0.50 43.18 94 MET A C 1
ATOM 1735 C C B MET B 1 96 ? 21.392 -0.615 29.733 0.50 43.23 94 MET A C 1
ATOM 1736 O O A MET B 1 96 ? 22.013 0.457 29.648 0.50 42.87 94 MET A O 1
ATOM 1737 O O B MET B 1 96 ? 22.084 0.397 29.557 0.50 43.02 94 MET A O 1
ATOM 1746 N N . PRO B 1 97 ? 21.582 -1.446 30.788 1.00 44.42 95 PRO A N 1
ATOM 1747 C CA . PRO B 1 97 ? 22.624 -1.136 31.804 1.00 45.97 95 PRO A CA 1
ATOM 1748 C C . PRO B 1 97 ? 24.017 -0.823 31.242 1.00 48.19 95 PRO A C 1
ATOM 1749 O O . PRO B 1 97 ? 24.574 0.214 31.598 1.00 48.62 95 PRO A O 1
ATOM 1753 N N . TRP B 1 98 ? 24.464 -1.626 30.280 1.00 51.24 96 TRP A N 1
ATOM 1754 C CA . TRP B 1 98 ? 25.813 -1.534 29.671 1.00 55.44 96 TRP A CA 1
ATOM 1755 C C . TRP B 1 98 ? 26.025 -0.197 28.955 1.00 55.69 96 TRP A C 1
ATOM 1756 O O . TRP B 1 98 ? 27.140 0.316 28.926 1.00 58.27 96 TRP A O 1
ATOM 1767 N N . GLU B 1 99 ? 24.945 0.353 28.394 1.00 54.24 97 GLU A N 1
ATOM 1768 C CA . GLU B 1 99 ? 24.943 1.645 27.687 1.00 55.95 97 GLU A CA 1
ATOM 1769 C C . GLU B 1 99 ? 24.573 2.836 28.572 1.00 53.60 97 GLU A C 1
ATOM 1770 O O . GLU B 1 99 ? 24.732 3.991 28.155 1.00 55.21 97 GLU A O 1
ATOM 1776 N N . HIS B 1 100 ? 23.999 2.534 29.744 1.00 49.97 98 HIS A N 1
ATOM 1777 C CA . HIS B 1 100 ? 23.435 3.512 30.647 1.00 49.23 98 HIS A CA 1
ATOM 1778 C C . HIS B 1 100 ? 22.443 4.318 29.862 1.00 48.72 98 HIS A C 1
ATOM 1779 O O . HIS B 1 100 ? 22.507 5.511 29.850 1.00 51.43 98 HIS A O 1
ATOM 1786 N N . LYS B 1 101 ? 21.519 3.625 29.198 1.00 45.59 99 LYS A N 1
ATOM 1787 C CA . LYS B 1 101 ? 20.655 4.233 28.199 1.00 45.39 99 LYS A CA 1
ATOM 1788 C C . LYS B 1 101 ? 19.220 3.719 28.299 1.00 41.24 99 LYS A C 1
ATOM 1789 O O . LYS B 1 101 ? 18.998 2.498 28.434 1.00 38.24 99 LYS A O 1
ATOM 1795 N N . THR B 1 102 ? 18.285 4.669 28.190 1.00 40.55 100 THR A N 1
ATOM 1796 C CA . THR B 1 102 ? 16.865 4.396 28.239 1.00 37.98 100 THR A CA 1
ATOM 1797 C C . THR B 1 102 ? 16.158 4.806 26.961 1.00 37.62 100 THR A C 1
ATOM 1798 O O . THR B 1 102 ? 16.389 5.912 26.440 1.00 40.21 100 THR A O 1
ATOM 1802 N N . ILE B 1 103 ? 15.309 3.925 26.432 1.00 34.70 101 ILE A N 1
ATOM 1803 C CA . ILE B 1 103 ? 14.522 4.258 25.280 1.00 34.96 101 ILE A CA 1
ATOM 1804 C C . ILE B 1 103 ? 13.083 3.879 25.488 1.00 31.57 101 ILE A C 1
ATOM 1805 O O . ILE B 1 103 ? 12.770 2.957 26.238 1.00 29.33 101 ILE A O 1
ATOM 1810 N N . LEU B 1 104 ? 12.187 4.621 24.853 1.00 31.33 102 LEU A N 1
ATOM 1811 C CA . LEU B 1 104 ? 10.749 4.254 24.892 1.00 29.07 102 LEU A CA 1
ATOM 1812 C C . LEU B 1 104 ? 10.510 3.143 23.906 1.00 28.86 102 LEU A C 1
ATOM 1813 O O . LEU B 1 104 ? 10.945 3.267 22.783 1.00 31.29 102 LEU A O 1
ATOM 1818 N N . LYS B 1 105 ? 9.878 2.048 24.363 1.00 27.69 103 LYS A N 1
ATOM 1819 C CA A LYS B 1 105 ? 9.597 0.914 23.495 0.50 29.04 103 LYS A CA 1
ATOM 1820 C CA B LYS B 1 105 ? 9.572 0.877 23.514 0.50 29.06 103 LYS A CA 1
ATOM 1821 C C . LYS B 1 105 ? 8.151 1.008 22.997 1.00 28.17 103 LYS A C 1
ATOM 1822 O O . LYS B 1 105 ? 7.937 0.893 21.787 1.00 30.25 103 LYS A O 1
ATOM 1833 N N . SER B 1 106 ? 7.194 1.233 23.908 1.00 26.12 104 SER A N 1
ATOM 1834 C CA . SER B 1 106 ? 5.756 1.301 23.527 1.00 25.74 104 SER A CA 1
ATOM 1835 C C . SER B 1 106 ? 4.971 2.260 24.464 1.00 24.77 104 SER A C 1
ATOM 1836 O O . SER B 1 106 ? 5.389 2.458 25.605 1.00 25.09 104 SER A O 1
ATOM 1839 N N . TYR B 1 107 ? 3.845 2.795 24.002 1.00 31.33 105 TYR A N 1
ATOM 1840 C CA . TYR B 1 107 ? 3.015 3.659 24.774 1.00 30.94 105 TYR A CA 1
ATOM 1841 C C . TYR B 1 107 ? 1.566 3.508 24.323 1.00 32.20 105 TYR A C 1
ATOM 1842 O O . TYR B 1 107 ? 1.224 3.883 23.197 1.00 32.31 105 TYR A O 1
ATOM 1851 N N . ASP B 1 108 ? 0.710 2.953 25.183 1.00 32.91 106 ASP A N 1
ATOM 1852 C CA . ASP B 1 108 ? -0.719 2.738 24.839 1.00 34.81 106 ASP A CA 1
ATOM 1853 C C . ASP B 1 108 ? -1.615 3.333 25.904 1.00 35.27 106 ASP A C 1
ATOM 1854 O O . ASP B 1 108 ? -1.403 3.106 27.098 1.00 34.78 106 ASP A O 1
ATOM 1859 N N . CYS B 1 109 ? -2.586 4.124 25.473 1.00 36.64 107 CYS A N 1
ATOM 1860 C CA . CYS B 1 109 ? -3.462 4.888 26.358 1.00 37.08 107 CYS A CA 1
ATOM 1861 C C . CYS B 1 109 ? -4.942 4.657 26.010 1.00 38.17 107 CYS A C 1
ATOM 1862 O O . CYS B 1 109 ? -5.317 4.499 24.825 1.00 38.17 107 CYS A O 1
ATOM 1865 N N . SER B 1 110 ? -5.778 4.656 27.056 1.00 38.18 108 SER A N 1
ATOM 1866 C CA . SER B 1 110 ? -7.196 4.825 26.911 1.00 39.73 108 SER A CA 1
ATOM 1867 C C . SER B 1 110 ? -7.550 6.242 26.399 1.00 39.75 108 SER A C 1
ATOM 1868 O O . SER B 1 110 ? -6.692 7.145 26.345 1.00 37.83 108 SER A O 1
ATOM 1871 N N . ASP B 1 111 ? -8.839 6.405 26.084 1.00 41.42 109 ASP A N 1
ATOM 1872 C CA . ASP B 1 111 ? -9.420 7.745 25.972 1.00 42.30 109 ASP A CA 1
ATOM 1873 C C . ASP B 1 111 ? -9.398 8.431 27.309 1.00 41.97 109 ASP A C 1
ATOM 1874 O O . ASP B 1 111 ? -9.292 7.794 28.337 1.00 41.93 109 ASP A O 1
ATOM 1879 N N . ARG B 1 112 ? -9.458 9.754 27.251 1.00 41.87 110 ARG A N 1
ATOM 1880 C CA . ARG B 1 112 ? -9.459 10.602 28.413 1.00 42.60 110 ARG A CA 1
ATOM 1881 C C . ARG B 1 112 ? -10.869 10.756 28.932 1.00 45.10 110 ARG A C 1
ATOM 1882 O O . ARG B 1 112 ? -11.482 11.814 28.810 1.00 46.21 110 ARG A O 1
ATOM 1890 N N . VAL B 1 113 ? -11.327 9.703 29.579 1.00 46.28 111 VAL A N 1
ATOM 1891 C CA . VAL B 1 113 ? -12.693 9.595 30.079 1.00 48.98 111 VAL A CA 1
ATOM 1892 C C . VAL B 1 113 ? -12.797 9.397 31.600 1.00 50.74 111 VAL A C 1
ATOM 1893 O O . VAL B 1 113 ? -13.907 9.362 32.105 1.00 53.47 111 VAL A O 1
ATOM 1897 N N . TYR B 1 114 ? -11.678 9.280 32.328 1.00 50.20 112 TYR A N 1
ATOM 1898 C CA . TYR B 1 114 ? -11.683 9.058 33.793 1.00 52.61 112 TYR A CA 1
ATOM 1899 C C . TYR B 1 114 ? -11.583 10.362 34.591 1.00 56.11 112 TYR A C 1
ATOM 1900 O O . TYR B 1 114 ? -11.097 11.383 34.108 1.00 52.75 112 TYR A O 1
ATOM 1909 N N . GLY B 1 115 ? -12.078 10.309 35.824 1.00 64.16 113 GLY A N 1
ATOM 1910 C CA . GLY B 1 115 ? -12.077 11.450 36.760 1.00 72.93 113 GLY A CA 1
ATOM 1911 C C . GLY B 1 115 ? -12.904 12.653 36.329 1.00 82.58 113 GLY A C 1
ATOM 1912 O O . GLY B 1 115 ? -12.597 13.777 36.715 1.00 82.16 113 GLY A O 1
ATOM 1913 N N . VAL B 1 116 ? -13.950 12.414 35.533 1.00 56.31 114 VAL A N 1
ATOM 1914 C CA . VAL B 1 116 ? -14.788 13.500 34.969 1.00 66.33 114 VAL A CA 1
ATOM 1915 C C . VAL B 1 116 ? -15.611 14.161 36.078 1.00 70.40 114 VAL A C 1
ATOM 1916 O O . VAL B 1 116 ? -15.731 15.384 36.095 1.00 75.87 114 VAL A O 1
#

Organism: Ixodes ricinus (NCBI:txid34613)

Sequence (228 aa):
FPGVWRRKKHHPDVDPRYKEWAHFAISSQVENRTNFDTLMTLISVEESQVIAGVDYKLKKMKVAESTCVIGVDSSYSKKERCYLKVNNVPYMLCTAVVNYMPWEHKTILKKSYDCSDRVYGVFPGVWRKHHPDVDPRYKEWAHFAISSQVENRTNFDTLMTLISVESQVIAGVDYKLKMKVAESTCVIGVDSYSKERCYLKVNVPYMLCTAVVNYMMPWEHKTILKKSYDCSDRVYGV

Foldseek 3Di:
DVWDKAWDDCPPDPVSQVLQQVVQQVPCPPDQFGKHFDDFDTWIWTDDQAIKIKTKGKIAGWPGGPPPDDDDPVRTHHDPPFFTKIKIWIWGAHPVVRDIDTDDMDIDDRHDDD/DDFDKAWDDQPPDPVSQVVVQVQQQVDCPPDQFGKGFPDFPTWIWGDDQAIKIKTKGKIAGWPHGPPHDDDDPVPTHHDPPFATKIKIWIWGQHVVVRDIDTDDMDIDPRDHPD

Nearest PDB structures (foldseek):
  5o46-assembly2_A  TM=9.888E-01  e=4.922E-19  Ixodes ricinus
  3l0r-assembly2_B  TM=9.380E-01  e=8.210E-11  Ornithodoros moubata
  8r28-assembly1_A  TM=9.122E-01  e=5.163E-09  Amblyomma maculatum
  2ch9-assembly1_A-2  TM=8.727E-01  e=1.630E-06  Homo sapiens
  4it7-assembly4_D  TM=7.483E-01  e=4.293E-06  Ascaris lumbricoides

CATH classification: 3.10.450.10

Radius of gyration: 18.17 Å; Cα contacts (8 Å, |Δi|>4): 548; chains: 2; bounding box: 42×57×47 Å

InterPro domains:
  IPR000010 Cystatin domain [PF00031] (32-116)
  IPR000010 Cystatin domain [SM00043] (20-128)
  IPR000010 Cystatin domain [cd00042] (33-127)
  IPR046350 Cystatin superfamily [SSF54403] (22-128)

Solvent-accessible surface area: 12764 Å² total; per-residue (Å²): 221,124,33,87,74,153,170,69,113,30,104,100,24,104,83,9,97,82,11,0,26,77,0,1,20,35,1,8,25,92,39,103,10,22,2,3,22,67,59,15,80,28,1,39,14,22,120,122,66,12,29,6,23,38,0,72,0,62,0,0,46,0,49,2,54,21,37,117,44,84,49,29,90,136,123,0,145,56,77,123,137,29,39,44,8,82,0,29,0,18,0,6,25,31,68,158,86,152,98,37,68,33,54,22,1,71,21,43,106,82,86,103,70,128,249,126,52,125,68,170,165,41,114,26,92,109,30,102,83,10,91,95,14,0,27,82,0,0,20,34,1,7,26,91,40,106,13,20,1,4,23,78,55,13,81,32,1,20,11,30,117,110,78,10,26,3,21,45,0,84,1,55,0,4,41,0,65,3,61,19,42,117,47,88,47,35,120,116,142,3,148,72,75,130,153,44,44,32,5,64,4,42,0,14,0,11,27,34,70,173,89,153,97,40,67,33,56,23,1,70,18,41,112,84,92,86,62,156

Secondary structure (DSSP, 8-state):
-----EEE-TTS-HHHHHHHHHHHHH--TT-SEEEEEEEEEEEEEEEESEEEEEEEEEEEEEEEETTTSPP-TTT-PBPSS--BEEEEEEEEEEGGGTEEEEEEEEE--S-B--/--S--EEE-TTS-HHHHHHHHHHHHH--TT-SEEEEEEEEEEEEEEEESEEEEEEEEEEEEEEEETTTS---TTT-PBPTT--BEEEEEEEEEEGGGTEEEEEEEEE--S-B--